Protein AF-0000000078007549 (afdb_homodimer)

Foldseek 3Di:
DPFADKFFQPFQFAQWKKKWKKAFAAVFQKKWKFWAHDPQWTQWTWMQGCHPPNDHQKIWIWTGDRNDIDDIDIDNDRPDDHGDMWMWMWHGHQFWIWIAGPPGDIDIGGRPVSDGTIGMITMDGRIHTPDMDID/DPFADKFFQPFFFAQWKKKWKWAFAAVFQKKWKFWAHDPQWTQWTWMQGCHPPNDHQKIWIWTGDRNDIDDIDIDNDHPDDHGDMWMWMWHGHQFWIWIAGPPRDIDIGGRPVSGGTIGMITMDTRIHTDDMDID

Secondary structure (DSSP, 8-state):
--EEEEEEEEEEETT-EEEEEEEEPTT--BEEEEEEEETTEEEEEEEEESSBTTB-SEEEEEEEETTEE---EEE------TT-EEEEEEEE-SSEEEEEEGGGEEEEEE-TT--SEEEEEEEEESEEEEEEEE-/--EEEEEEEEEEETT-EEEEEEEEPTT--BEEEEEEEETTEEEEEEEEESSBTTB-SEEEEEEEETTEE---EEE------TT-EEEEEEEE-SSEEEEEEGGGEEEEEE-TT--SEEEEEEEEESEEEEEEEE-

Solvent-accessible surface area (backbone atoms only — not comparable to full-atom values): 13294 Å² total; per-residue (Å²): 123,67,73,34,35,36,37,35,47,60,66,46,44,54,73,29,36,38,36,42,30,28,39,32,35,71,83,40,35,35,34,34,44,39,33,14,58,42,95,38,32,23,46,37,34,41,31,46,21,50,55,42,99,90,38,62,48,32,28,44,31,33,32,25,56,84,68,38,71,61,70,76,45,79,39,70,81,55,80,76,54,66,56,34,74,49,56,41,36,40,35,34,40,69,65,27,31,40,41,38,43,61,93,81,39,68,52,74,46,63,34,81,73,58,62,55,50,36,20,23,38,35,34,30,57,34,41,46,77,30,31,41,36,53,84,122,66,72,35,34,38,35,35,47,60,67,45,42,55,74,27,37,40,36,42,29,28,38,32,34,70,83,40,36,36,32,35,42,38,33,15,59,42,95,39,33,23,46,37,33,41,31,46,22,50,55,42,99,91,38,61,49,32,27,43,30,32,33,26,54,83,67,38,73,61,70,76,44,77,39,69,81,56,82,77,56,67,57,36,74,50,56,39,36,39,33,34,39,70,65,29,32,39,42,37,42,59,94,81,40,66,53,74,46,66,34,80,74,61,62,55,51,36,20,24,38,34,35,31,58,35,41,44,78,31,29,41,35,52,85

pLDDT: mean 96.68, std 7.16, range [37.5, 98.88]

Nearest PDB structures (foldseek):
  1slt-assembly2_A  TM=9.982E-01  e=1.452E-19  Bos taurus
  4ga9-assembly1_B  TM=9.907E-01  e=8.203E-20  Rattus norvegicus
  3m2m-assembly1_A  TM=9.927E-01  e=1.882E-19  Rattus norvegicus
  1w6o-assembly1_B  TM=9.830E-01  e=1.157E-18  Homo sapiens
  2zkn-assembly1_A  TM=9.768E-01  e=2.048E-18  Homo sapiens

InterPro domains:
  IPR001079 Galectin, carbohydrate recognition domain [PF00337] (8-133)
  IPR001079 Galectin, carbohydrate recognition domain [PS51304] (4-135)
  IPR001079 Galectin, carbohydrate recognition domain [SM00276] (3-135)
  IPR001079 Galectin, carbohydrate recognition domain [SM00908] (8-134)
  IPR001079 Galectin, carbohydrate recognition domain [cd00070] (11-133)
  IPR013320 Concanavalin A-like lectin/glucanase domain superfamily [SSF49899] (5-134)
  IPR044156 Galectin-like [PTHR11346] (11-134)

Radius of gyration: 19.47 Å; Cα contacts (8 Å, |Δi|>4): 787; chains: 2; bounding box: 40×57×40 Å

Sequence (270 aa):
MSCGMVCTNMGVKAGKRIGVKGEIAAGAKSFVLNLGKDQANILLHFNPRFDVHGDARIIVCNSKDKGEWGAEQRESAFPFQEGTNVEIFITHDPSNLTIALPNNHQFKFPNRLGLQVIDFLNAEGDFTIKSIQLEMSCGMVCTNMGVKAGKRIGVKGEIAAGAKSFVLNLGKDQANILLHFNPRFDVHGDARIIVCNSKDKGEWGAEQRESAFPFQEGTNVEIFITHDPSNLTIALPNNHQFKFPNRLGLQVIDFLNAEGDFTIKSIQLE

Organism: NCBI:txid55544

Structure (mmCIF, N/CA/C/O backbone):
data_AF-0000000078007549-model_v1
#
loop_
_entity.id
_entity.type
_entity.pdbx_description
1 polymer Galectin
#
loop_
_atom_site.group_PDB
_atom_site.id
_atom_site.type_symbol
_atom_site.label_atom_id
_atom_site.label_alt_id
_atom_site.label_comp_id
_atom_site.label_asym_id
_atom_site.label_entity_id
_atom_site.label_seq_id
_atom_site.pdbx_PDB_ins_code
_atom_site.Cartn_x
_atom_site.Cartn_y
_atom_site.Cartn_z
_atom_site.occupancy
_atom_site.B_iso_or_equiv
_atom_site.auth_seq_id
_atom_site.auth_comp_id
_atom_site.auth_asym_id
_atom_site.auth_atom_id
_atom_site.pdbx_PDB_model_num
ATOM 1 N N . MET A 1 1 ? -7.441 -6.094 -17.562 1 39.06 1 MET A N 1
ATOM 2 C CA . MET A 1 1 ? -6.836 -6.582 -16.312 1 39.06 1 MET A CA 1
ATOM 3 C C . MET A 1 1 ? -6.766 -5.473 -15.273 1 39.06 1 MET A C 1
ATOM 5 O O . MET A 1 1 ? -6.258 -4.383 -15.547 1 39.06 1 MET A O 1
ATOM 9 N N . SER A 1 2 ? -7.844 -5.406 -14.445 1 50.75 2 SER A N 1
ATOM 10 C CA . SER A 1 2 ? -7.918 -4.262 -13.547 1 50.75 2 SER A CA 1
ATOM 11 C C . SER A 1 2 ? -6.586 -4.02 -12.844 1 50.75 2 SER A C 1
ATOM 13 O O . SER A 1 2 ? -5.918 -4.969 -12.422 1 50.75 2 SER A O 1
ATOM 15 N N . CYS A 1 3 ? -5.883 -2.947 -13.305 1 68.06 3 CYS A N 1
ATOM 16 C CA . CYS A 1 3 ? -4.613 -2.588 -12.68 1 68.06 3 CYS A CA 1
ATOM 17 C C . CYS A 1 3 ? -4.781 -2.406 -11.172 1 68.06 3 CYS A C 1
ATOM 19 O O . CYS A 1 3 ? -5.512 -1.521 -10.727 1 68.06 3 CYS A O 1
ATOM 21 N N . GLY A 1 4 ? -4.41 -3.455 -10.422 1 92.5 4 GLY A N 1
ATOM 22 C CA . GLY A 1 4 ? -4.508 -3.451 -8.969 1 92.5 4 GLY A CA 1
ATOM 23 C C . GLY A 1 4 ? -3.602 -2.43 -8.312 1 92.5 4 GLY A C 1
ATOM 24 O O . GLY A 1 4 ? -2.951 -1.637 -8.992 1 92.5 4 GLY A O 1
ATOM 25 N N . MET A 1 5 ? -3.641 -2.332 -7.047 1 98.12 5 MET A N 1
ATOM 26 C CA . MET A 1 5 ? -2.881 -1.389 -6.234 1 98.12 5 MET A CA 1
ATOM 27 C C . MET A 1 5 ? -1.384 -1.536 -6.48 1 98.12 5 MET A C 1
ATOM 29 O O . MET A 1 5 ? -0.894 -2.645 -6.703 1 98.12 5 MET A O 1
ATOM 33 N N . VAL A 1 6 ? -0.63 -0.431 -6.52 1 98.69 6 VAL A N 1
ATOM 34 C CA . VAL A 1 6 ? 0.824 -0.362 -6.629 1 98.69 6 VAL A CA 1
ATOM 35 C C . VAL A 1 6 ? 1.387 0.501 -5.504 1 98.69 6 VAL A C 1
ATOM 37 O O . VAL A 1 6 ? 0.933 1.628 -5.289 1 98.69 6 VAL A O 1
ATOM 40 N N . CYS A 1 7 ? 2.314 -0.051 -4.777 1 98.62 7 CYS A N 1
ATOM 41 C CA . CYS A 1 7 ? 3.021 0.69 -3.74 1 98.62 7 CYS A CA 1
ATOM 42 C C . CYS A 1 7 ? 4.512 0.782 -4.055 1 98.62 7 CYS A C 1
ATOM 44 O O . CYS A 1 7 ? 5.137 -0.217 -4.41 1 98.62 7 CYS A O 1
ATOM 46 N N . THR A 1 8 ? 5.086 2.012 -3.939 1 98.44 8 THR A N 1
ATOM 47 C CA . THR A 1 8 ? 6.512 2.236 -4.152 1 98.44 8 THR A CA 1
ATOM 48 C C . THR A 1 8 ? 7.129 2.957 -2.959 1 98.44 8 THR A C 1
ATOM 50 O O . THR A 1 8 ? 6.414 3.461 -2.092 1 98.44 8 THR A O 1
ATOM 53 N N . ASN A 1 9 ? 8.5 2.881 -2.854 1 97.69 9 ASN A N 1
ATOM 54 C CA . ASN A 1 9 ? 9.242 3.496 -1.757 1 97.69 9 ASN A CA 1
ATOM 55 C C . ASN A 1 9 ? 8.812 2.936 -0.405 1 97.69 9 ASN A C 1
ATOM 57 O O . ASN A 1 9 ? 8.633 3.688 0.555 1 97.69 9 ASN A O 1
ATOM 61 N N . MET A 1 10 ? 8.617 1.649 -0.388 1 97.5 10 MET A N 1
ATOM 62 C CA . MET A 1 10 ? 8.148 1.008 0.837 1 97.5 10 MET A CA 1
ATOM 63 C C . MET A 1 10 ? 9.266 0.939 1.875 1 97.5 10 MET A C 1
ATOM 65 O O . MET A 1 10 ? 9.008 1.063 3.074 1 97.5 10 MET A O 1
ATOM 69 N N . GLY A 1 11 ? 10.523 0.618 1.446 1 96.5 11 GLY A N 1
ATOM 70 C CA . GLY A 1 11 ? 11.68 0.659 2.33 1 96.5 11 GLY A CA 1
ATOM 71 C C . GLY A 1 11 ? 11.719 -0.491 3.318 1 96.5 11 GLY A C 1
ATOM 72 O O . GLY A 1 11 ? 12.195 -0.335 4.445 1 96.5 11 GLY A O 1
ATOM 73 N N . VAL A 1 12 ? 11.195 -1.622 2.961 1 97.06 12 VAL A N 1
ATOM 74 C CA . VAL A 1 12 ? 11.195 -2.771 3.861 1 97.06 12 VAL A CA 1
ATOM 75 C C . VAL A 1 12 ? 12.562 -3.449 3.83 1 97.06 12 VAL A C 1
ATOM 77 O O . VAL A 1 12 ? 12.93 -4.082 2.836 1 97.06 12 VAL A O 1
ATOM 80 N N . LYS A 1 13 ? 13.328 -3.398 4.906 1 96.31 13 LYS A N 1
ATOM 81 C CA . LYS A 1 13 ? 14.688 -3.926 4.988 1 96.31 13 LYS A CA 1
ATOM 82 C C . LYS A 1 13 ? 14.672 -5.426 5.27 1 96.31 13 LYS A C 1
ATOM 84 O O . LYS A 1 13 ? 13.711 -5.949 5.836 1 96.31 13 LYS A O 1
ATOM 89 N N . ALA A 1 14 ? 15.789 -6.074 4.852 1 95.06 14 ALA A N 1
ATOM 90 C CA . ALA A 1 14 ? 15.984 -7.48 5.191 1 95.06 14 ALA A CA 1
ATOM 91 C C . ALA A 1 14 ? 15.789 -7.715 6.688 1 95.06 14 ALA A C 1
ATOM 93 O O . ALA A 1 14 ? 16.219 -6.898 7.512 1 95.06 14 ALA A O 1
ATOM 94 N N . GLY A 1 15 ? 15.141 -8.781 6.988 1 94.75 15 GLY A N 1
ATOM 95 C CA . GLY A 1 15 ? 14.836 -9.109 8.375 1 94.75 15 GLY A CA 1
ATOM 96 C C . GLY A 1 15 ? 13.445 -8.688 8.789 1 94.75 15 GLY A C 1
ATOM 97 O O . GLY A 1 15 ? 12.984 -9.039 9.883 1 94.75 15 GLY A O 1
ATOM 98 N N . LYS A 1 16 ? 12.719 -7.941 7.961 1 96.94 16 LYS A N 1
ATOM 99 C CA . LYS A 1 16 ? 11.375 -7.465 8.266 1 96.94 16 LYS A CA 1
ATOM 100 C C . LYS A 1 16 ? 10.32 -8.305 7.559 1 96.94 16 LYS A C 1
ATOM 102 O O . LYS A 1 16 ? 10.648 -9.164 6.734 1 96.94 16 LYS A O 1
ATOM 107 N N . ARG A 1 17 ? 9.094 -8.164 7.984 1 98 17 ARG A N 1
ATOM 108 C CA . ARG A 1 17 ? 7.965 -8.938 7.484 1 98 17 ARG A CA 1
ATOM 109 C C . ARG A 1 17 ? 6.906 -8.023 6.871 1 98 17 ARG A C 1
ATOM 111 O O . ARG A 1 17 ? 6.652 -6.93 7.383 1 98 17 ARG A O 1
ATOM 118 N N . ILE A 1 18 ? 6.305 -8.469 5.77 1 98.62 18 ILE A N 1
ATOM 119 C CA . ILE A 1 18 ? 5.195 -7.797 5.102 1 98.62 18 ILE A CA 1
ATOM 120 C C . ILE A 1 18 ? 3.939 -8.664 5.195 1 98.62 18 ILE A C 1
ATOM 122 O O . ILE A 1 18 ? 3.979 -9.859 4.891 1 98.62 18 ILE A O 1
ATOM 126 N N . GLY A 1 19 ? 2.828 -8.133 5.668 1 98.62 19 GLY A N 1
ATOM 127 C CA . GLY A 1 19 ? 1.521 -8.773 5.652 1 98.62 19 GLY A CA 1
ATOM 128 C C . GLY A 1 19 ? 0.566 -8.141 4.652 1 98.62 19 GLY A C 1
ATOM 129 O O . GLY A 1 19 ? 0.435 -6.918 4.594 1 98.62 19 GLY A O 1
ATOM 130 N N . VAL A 1 20 ? -0.058 -8.969 3.865 1 98.5 20 VAL A N 1
ATOM 131 C CA . VAL A 1 20 ? -1.05 -8.5 2.902 1 98.5 20 VAL A CA 1
ATOM 132 C C . VAL A 1 20 ? -2.373 -9.227 3.131 1 98.5 20 VAL A C 1
ATOM 134 O O . VAL A 1 20 ? -2.422 -10.461 3.115 1 98.5 20 VAL A O 1
ATOM 137 N N . LYS A 1 21 ? -3.418 -8.5 3.428 1 98.25 21 LYS A N 1
ATOM 138 C CA . LYS A 1 21 ? -4.781 -9.023 3.455 1 98.25 21 LYS A CA 1
ATOM 139 C C . LYS A 1 21 ? -5.559 -8.594 2.213 1 98.25 21 LYS A C 1
ATOM 141 O O . LYS A 1 21 ? -5.445 -7.453 1.766 1 98.25 21 LYS A O 1
ATOM 146 N N . GLY A 1 22 ? -6.352 -9.492 1.693 1 97.81 22 GLY A N 1
ATOM 147 C CA . GLY A 1 22 ? -7.121 -9.148 0.511 1 97.81 22 GLY A CA 1
ATOM 148 C C . GLY A 1 22 ? -8.312 -10.062 0.284 1 97.81 22 GLY A C 1
ATOM 149 O O . GLY A 1 22 ? -8.484 -11.055 1.001 1 97.81 22 GLY A O 1
ATOM 150 N N . GLU A 1 23 ? -9.141 -9.641 -0.648 1 98 23 GLU A N 1
ATOM 151 C CA . GLU A 1 23 ? -10.32 -10.383 -1.078 1 98 23 GLU A CA 1
ATOM 152 C C . GLU A 1 23 ? -10.094 -11.047 -2.432 1 98 23 GLU A C 1
ATOM 154 O O . GLU A 1 23 ? -9.688 -10.391 -3.393 1 98 23 GLU A O 1
ATOM 159 N N . ILE A 1 24 ? -10.328 -12.406 -2.436 1 98.19 24 ILE A N 1
ATOM 160 C CA . ILE A 1 24 ? -10.305 -13.148 -3.691 1 98.19 24 ILE A CA 1
ATOM 161 C C . ILE A 1 24 ? -11.688 -13.102 -4.34 1 98.19 24 ILE A C 1
ATOM 163 O O . ILE A 1 24 ? -12.695 -13.383 -3.689 1 98.19 24 ILE A O 1
ATOM 167 N N . ALA A 1 25 ? -11.734 -12.711 -5.609 1 98 25 ALA A N 1
ATOM 168 C CA . ALA A 1 25 ? -13 -12.562 -6.316 1 98 25 ALA A CA 1
ATOM 169 C C . ALA A 1 25 ? -13.727 -13.898 -6.449 1 98 25 ALA A C 1
ATOM 171 O O . ALA A 1 25 ? -13.086 -14.945 -6.543 1 98 25 ALA A O 1
ATOM 172 N N . ALA A 1 26 ? -15.094 -13.828 -6.387 1 98.38 26 ALA A N 1
ATOM 173 C CA . ALA A 1 26 ? -15.852 -15.008 -6.789 1 98.38 26 ALA A CA 1
ATOM 174 C C . ALA A 1 26 ? -15.516 -15.414 -8.227 1 98.38 26 ALA A C 1
ATOM 176 O O . ALA A 1 26 ? -15.453 -14.562 -9.117 1 98.38 26 ALA A O 1
ATOM 177 N N . GLY A 1 27 ? -15.25 -16.656 -8.508 1 97.81 27 GLY A N 1
ATOM 178 C CA . GLY A 1 27 ? -14.906 -17.125 -9.844 1 97.81 27 GLY A CA 1
ATOM 179 C C . GLY A 1 27 ? -13.492 -16.75 -10.266 1 97.81 27 GLY A C 1
ATOM 180 O O . GLY A 1 27 ? -13.195 -16.672 -11.453 1 97.81 27 GLY A O 1
ATOM 181 N N . ALA A 1 28 ? -12.625 -16.469 -9.25 1 98.19 28 ALA A N 1
ATOM 182 C CA . ALA A 1 28 ? -11.25 -16.078 -9.523 1 98.19 28 ALA A CA 1
ATOM 183 C C . ALA A 1 28 ? -10.539 -17.125 -10.375 1 98.19 28 ALA A C 1
ATOM 185 O O . ALA A 1 28 ? -10.703 -18.328 -10.148 1 98.19 28 ALA A O 1
ATOM 186 N N . LYS A 1 29 ? -9.82 -16.672 -11.383 1 98.5 29 LYS A N 1
ATOM 187 C CA . LYS A 1 29 ? -8.953 -17.547 -12.18 1 98.5 29 LYS A CA 1
ATOM 188 C C . LYS A 1 29 ? -7.527 -17.547 -11.633 1 98.5 29 LYS A C 1
ATOM 190 O O . LYS A 1 29 ? -6.855 -18.578 -11.641 1 98.5 29 LYS A O 1
ATOM 195 N N . SER A 1 30 ? -7.09 -16.422 -11.227 1 98.44 30 SER A N 1
ATOM 196 C CA . SER A 1 30 ? -5.75 -16.25 -10.664 1 98.44 30 SER A CA 1
ATOM 197 C C . SER A 1 30 ? -5.574 -14.867 -10.055 1 98.44 30 SER A C 1
ATOM 199 O O . SER A 1 30 ? -6.391 -13.969 -10.289 1 98.44 30 SER A O 1
ATOM 201 N N . PHE A 1 31 ? -4.578 -14.711 -9.219 1 98.38 31 PHE A N 1
ATOM 202 C CA . PHE A 1 31 ? -4.125 -13.391 -8.805 1 98.38 31 PHE A CA 1
ATOM 203 C C . PHE A 1 31 ? -2.609 -13.367 -8.633 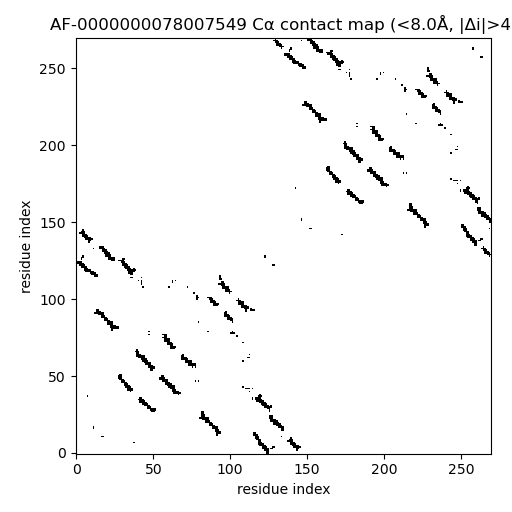1 98.38 31 PHE A C 1
ATOM 205 O O . PHE A 1 31 ? -1.96 -14.414 -8.664 1 98.38 31 PHE A O 1
ATOM 212 N N . VAL A 1 32 ? -2.01 -12.125 -8.539 1 98.38 32 VAL A N 1
ATOM 213 C CA . VAL A 1 32 ? -0.565 -11.938 -8.445 1 98.38 32 VAL A CA 1
ATOM 214 C C . VAL A 1 32 ? -0.25 -10.906 -7.363 1 98.38 32 VAL A C 1
ATOM 216 O O . VAL A 1 32 ? -0.92 -9.875 -7.266 1 98.38 32 VAL A O 1
ATOM 219 N N . LEU A 1 33 ? 0.669 -11.242 -6.539 1 98.62 33 LEU A N 1
ATOM 220 C CA . LEU A 1 33 ? 1.384 -10.273 -5.719 1 98.62 33 LEU A CA 1
ATOM 221 C C . LEU A 1 33 ? 2.854 -10.203 -6.121 1 98.62 33 LEU A C 1
ATOM 223 O O . LEU A 1 33 ? 3.555 -11.211 -6.113 1 98.62 33 LEU A O 1
ATOM 227 N N . ASN A 1 34 ? 3.311 -9 -6.551 1 98.75 34 ASN A N 1
ATOM 228 C CA . ASN A 1 34 ? 4.723 -8.758 -6.84 1 98.75 34 ASN A CA 1
ATOM 229 C C . ASN A 1 34 ? 5.383 -7.93 -5.742 1 98.75 34 ASN A C 1
ATOM 231 O O . ASN A 1 34 ? 4.832 -6.922 -5.305 1 98.75 34 ASN A O 1
ATOM 235 N N . LEU A 1 35 ? 6.535 -8.398 -5.297 1 98.69 35 LEU A N 1
ATOM 236 C CA . LEU A 1 35 ? 7.387 -7.668 -4.359 1 98.69 35 LEU A CA 1
ATOM 237 C C . LEU A 1 35 ? 8.805 -7.527 -4.91 1 98.69 35 LEU A C 1
ATOM 239 O O . LEU A 1 35 ? 9.344 -8.477 -5.48 1 98.69 35 LEU A O 1
ATOM 243 N N . GLY A 1 36 ? 9.398 -6.402 -4.793 1 98.69 36 GLY A N 1
ATOM 244 C CA . GLY A 1 36 ? 10.781 -6.246 -5.223 1 98.69 36 GLY A CA 1
ATOM 245 C C . GLY A 1 36 ? 11.25 -4.805 -5.219 1 98.69 36 GLY A C 1
ATOM 246 O O . GLY A 1 36 ? 10.93 -4.043 -4.305 1 98.69 36 GLY A O 1
ATOM 247 N N . LYS A 1 37 ? 12.141 -4.512 -6.137 1 98.5 37 LYS A N 1
ATOM 248 C CA . LYS A 1 37 ? 12.672 -3.158 -6.281 1 98.5 37 LYS A CA 1
ATOM 249 C C . LYS A 1 37 ? 11.742 -2.289 -7.121 1 98.5 37 LYS A C 1
ATOM 251 O O . LYS A 1 37 ? 11.5 -1.128 -6.789 1 98.5 37 LYS A O 1
ATOM 256 N N . ASP A 1 38 ? 11.305 -2.768 -8.234 1 98.44 38 ASP A N 1
ATOM 257 C CA . ASP A 1 38 ? 10.383 -2.156 -9.188 1 98.44 38 ASP A CA 1
ATOM 258 C C . ASP A 1 38 ? 9.789 -3.205 -10.125 1 98.44 38 ASP A C 1
ATOM 260 O O . ASP A 1 38 ? 9.953 -4.406 -9.898 1 98.44 38 ASP A O 1
ATOM 264 N N . GLN A 1 39 ? 9.047 -2.816 -11.148 1 97.62 39 GLN A N 1
ATOM 265 C CA . GLN A 1 39 ? 8.305 -3.721 -12.023 1 97.62 39 GLN A CA 1
ATOM 266 C C . GLN A 1 39 ? 9.25 -4.617 -12.812 1 97.62 39 GLN A C 1
ATOM 268 O O . GLN A 1 39 ? 8.875 -5.711 -13.234 1 97.62 39 GLN A O 1
ATOM 273 N N . ALA A 1 40 ? 10.508 -4.164 -13.039 1 98.56 40 ALA A N 1
ATOM 274 C CA . ALA A 1 40 ? 11.469 -4.934 -13.836 1 98.56 40 ALA A CA 1
ATOM 275 C C . ALA A 1 40 ? 12.32 -5.828 -12.938 1 98.56 40 ALA A C 1
ATOM 277 O O . ALA A 1 40 ? 13.016 -6.723 -13.43 1 98.56 40 ALA A O 1
ATOM 278 N N . ASN A 1 41 ? 12.391 -5.535 -11.695 1 98.81 41 ASN A N 1
ATOM 279 C CA . ASN A 1 41 ? 13.18 -6.262 -10.703 1 98.81 41 ASN A CA 1
ATOM 280 C C . ASN A 1 41 ? 12.305 -6.77 -9.555 1 98.81 41 ASN A C 1
ATOM 282 O O . ASN A 1 41 ? 12.211 -6.121 -8.508 1 98.81 41 ASN A O 1
ATOM 286 N N . ILE A 1 42 ? 11.711 -7.887 -9.797 1 98.81 42 ILE A N 1
ATOM 287 C CA . ILE A 1 42 ? 10.773 -8.508 -8.875 1 98.81 42 ILE A CA 1
ATOM 288 C C . ILE A 1 42 ? 11.477 -9.609 -8.086 1 98.81 42 ILE A C 1
ATOM 290 O O . ILE A 1 42 ? 1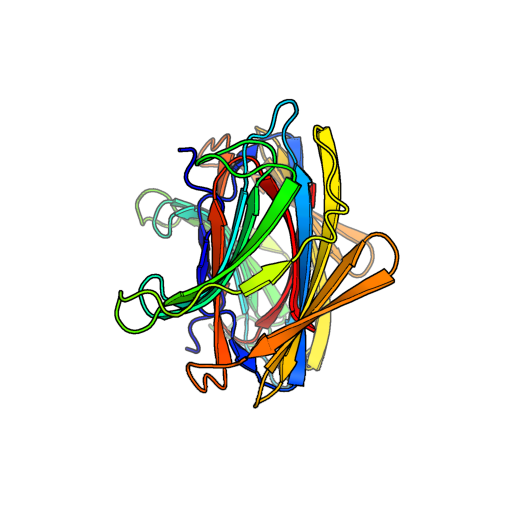2.008 -10.555 -8.664 1 98.81 42 ILE A O 1
ATOM 294 N N . LEU A 1 43 ? 11.539 -9.438 -6.777 1 98.69 43 LEU A N 1
ATOM 295 C CA . LEU A 1 43 ? 12.125 -10.391 -5.844 1 98.69 43 LEU A CA 1
ATOM 296 C C . LEU A 1 43 ? 11.25 -11.633 -5.719 1 98.69 43 LEU A C 1
ATOM 298 O O . LEU A 1 43 ? 11.758 -12.758 -5.672 1 98.69 43 LEU A O 1
ATOM 302 N N . LEU A 1 44 ? 9.922 -11.477 -5.715 1 98.88 44 LEU A N 1
ATOM 303 C CA . LEU A 1 44 ? 8.93 -12.531 -5.605 1 98.88 44 LEU A CA 1
ATOM 304 C C . LEU A 1 44 ? 7.699 -12.211 -6.449 1 98.88 44 LEU A C 1
ATOM 306 O O . LEU A 1 44 ? 7.023 -11.211 -6.211 1 98.88 44 LEU A O 1
ATOM 310 N N . HIS A 1 45 ? 7.508 -12.906 -7.414 1 98.88 45 HIS A N 1
ATOM 311 C CA . HIS A 1 45 ? 6.246 -13.039 -8.133 1 98.88 45 HIS A CA 1
ATOM 312 C C . HIS A 1 45 ? 5.414 -14.188 -7.566 1 98.88 45 HIS A C 1
ATOM 314 O O . HIS A 1 45 ? 5.754 -15.359 -7.754 1 98.88 45 HIS A O 1
ATOM 320 N N . PHE A 1 46 ? 4.41 -13.859 -6.895 1 98.81 46 PHE A N 1
ATOM 321 C CA . PHE A 1 46 ? 3.523 -14.82 -6.234 1 98.81 46 PHE A CA 1
ATOM 322 C C . PHE A 1 46 ? 2.201 -14.93 -6.984 1 98.81 46 PHE A C 1
ATOM 324 O O . PHE A 1 46 ? 1.396 -14 -6.977 1 98.81 46 PHE A O 1
ATOM 331 N N . ASN A 1 47 ? 1.972 -16.141 -7.504 1 98.75 47 ASN A N 1
ATOM 332 C CA . ASN A 1 47 ? 0.878 -16.281 -8.461 1 98.75 47 ASN A CA 1
ATOM 333 C C . ASN A 1 47 ? 0.043 -17.531 -8.195 1 98.75 47 ASN A C 1
ATOM 335 O O . ASN A 1 47 ? 0.223 -18.547 -8.852 1 98.75 47 ASN A O 1
ATOM 339 N N . PRO A 1 48 ? -0.904 -17.484 -7.27 1 98.69 48 PRO A N 1
ATOM 340 C CA . PRO A 1 48 ? -1.909 -18.547 -7.168 1 98.69 48 PRO A CA 1
ATOM 341 C C . PRO A 1 48 ? -2.789 -18.641 -8.414 1 98.69 48 PRO A C 1
ATOM 343 O O . PRO A 1 48 ? -3.346 -17.641 -8.859 1 98.69 48 PRO A O 1
ATOM 346 N N . ARG A 1 49 ? -2.848 -19.812 -8.922 1 98.75 49 ARG A N 1
ATOM 347 C CA . ARG A 1 49 ? -3.648 -20.094 -10.109 1 98.75 49 ARG A CA 1
ATOM 348 C C . ARG A 1 49 ? -4.777 -21.062 -9.789 1 98.75 49 ARG A C 1
ATOM 350 O O . ARG A 1 49 ? -4.531 -22.219 -9.469 1 98.75 49 ARG A O 1
ATOM 357 N N . PHE A 1 50 ? -6.055 -20.531 -9.867 1 98.69 50 PHE A N 1
ATOM 358 C CA . PHE 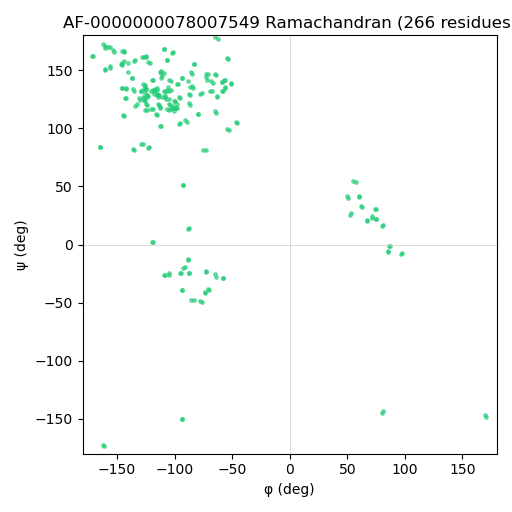A 1 50 ? -7.227 -21.375 -9.648 1 98.69 50 PHE A CA 1
ATOM 359 C C . PHE A 1 50 ? -7.527 -22.219 -10.875 1 98.69 50 PHE A C 1
ATOM 361 O O . PHE A 1 50 ? -7.805 -23.422 -10.75 1 98.69 50 PHE A O 1
ATOM 368 N N . ASP A 1 51 ? -7.547 -21.656 -11.891 1 98.12 51 ASP A N 1
ATOM 369 C CA . ASP A 1 51 ? -7.793 -22.266 -13.195 1 98.12 51 ASP A CA 1
ATOM 370 C C . ASP A 1 51 ? -7.387 -21.312 -14.32 1 98.12 51 ASP A C 1
ATOM 372 O O . ASP A 1 51 ? -8.219 -20.578 -14.859 1 98.12 51 ASP A O 1
ATOM 376 N N . VAL A 1 52 ? -6.02 -21.375 -14.633 1 97.44 52 VAL A N 1
ATOM 377 C CA . VAL A 1 52 ? -5.512 -20.5 -15.688 1 97.44 52 VAL A CA 1
ATOM 378 C C . VAL A 1 52 ? -4.234 -21.094 -16.281 1 97.44 52 VAL A C 1
ATOM 380 O O . VAL A 1 52 ? -3.521 -21.844 -15.609 1 97.44 52 VAL A O 1
ATOM 383 N N . HIS A 1 53 ? -3.926 -20.781 -17.547 1 95.69 53 HIS A N 1
ATOM 384 C CA . HIS A 1 53 ? -2.701 -21.172 -18.234 1 95.69 53 HIS A CA 1
ATOM 385 C C . HIS A 1 53 ? -2.465 -22.688 -18.141 1 95.69 53 HIS A C 1
ATOM 387 O O . HIS A 1 53 ? -1.322 -23.125 -18.031 1 95.69 53 HIS A O 1
ATOM 393 N N . GLY A 1 54 ? -3.684 -23.422 -17.953 1 97 54 GLY A N 1
ATOM 394 C CA . GLY A 1 54 ? -3.553 -24.875 -17.844 1 97 54 GLY A CA 1
ATOM 395 C C . GLY A 1 54 ? -3.246 -25.344 -16.438 1 97 54 GLY A C 1
ATOM 396 O O . GLY A 1 54 ? -3.117 -26.547 -16.203 1 97 54 GLY A O 1
ATOM 397 N N . ASP A 1 55 ? -3.014 -24.422 -15.531 1 97.31 55 ASP A N 1
ATOM 398 C CA . ASP A 1 55 ? -2.773 -24.75 -14.125 1 97.31 55 ASP A CA 1
ATOM 399 C C . ASP A 1 55 ? -4.07 -24.688 -13.32 1 97.31 55 ASP A C 1
ATOM 401 O O . ASP A 1 55 ? -4.941 -23.859 -13.594 1 97.31 55 ASP A O 1
ATOM 405 N N . ALA A 1 56 ? -4.129 -25.609 -12.406 1 98 56 ALA A N 1
ATOM 406 C CA . ALA A 1 56 ? -5.262 -25.641 -11.484 1 98 56 ALA A CA 1
ATOM 407 C C . ALA A 1 56 ? -4.797 -25.812 -10.039 1 98 56 ALA A C 1
ATOM 409 O O . ALA A 1 56 ? -4.105 -26.797 -9.727 1 98 56 ALA A O 1
ATOM 410 N N . ARG A 1 57 ? -5.18 -24.828 -9.289 1 98.06 57 ARG A N 1
ATOM 411 C CA . ARG A 1 57 ? -4.941 -24.875 -7.848 1 98.06 57 ARG A CA 1
ATOM 412 C C . ARG A 1 57 ? -3.465 -25.109 -7.543 1 98.06 57 ARG A C 1
ATOM 414 O O . ARG A 1 57 ? -3.115 -26.031 -6.805 1 98.06 57 ARG A O 1
ATOM 421 N N . ILE A 1 58 ? -2.561 -24.312 -8.047 1 98.62 58 ILE A N 1
ATOM 422 C CA . ILE A 1 58 ? -1.118 -24.312 -7.828 1 98.62 58 ILE A CA 1
ATOM 423 C C . ILE A 1 58 ? -0.614 -22.891 -7.633 1 98.62 58 ILE A C 1
ATOM 425 O O . ILE A 1 58 ? -1.165 -21.953 -8.203 1 98.62 58 ILE A O 1
ATOM 429 N N . ILE A 1 59 ? 0.292 -22.719 -6.824 1 98.75 59 ILE A N 1
ATOM 430 C CA . ILE A 1 59 ? 0.964 -21.438 -6.672 1 98.75 59 ILE A CA 1
ATOM 431 C C . ILE A 1 59 ? 2.271 -21.438 -7.457 1 98.75 59 ILE A C 1
ATOM 433 O O . ILE A 1 59 ? 3.141 -22.281 -7.227 1 98.75 59 ILE A O 1
ATOM 437 N N . VAL A 1 60 ? 2.451 -20.578 -8.367 1 98.88 60 VAL A N 1
ATOM 438 C CA . VAL A 1 60 ? 3.682 -20.406 -9.141 1 98.88 60 VAL A CA 1
ATOM 439 C C . VAL A 1 60 ? 4.434 -19.172 -8.656 1 98.88 60 VAL A C 1
ATOM 441 O O . VAL A 1 60 ? 3.889 -18.062 -8.672 1 98.88 60 VAL A O 1
ATOM 444 N N . CYS A 1 61 ? 5.629 -19.344 -8.211 1 98.88 61 CYS A N 1
ATOM 445 C CA . CYS A 1 61 ? 6.508 -18.25 -7.809 1 98.88 61 CYS A CA 1
ATOM 446 C C . CYS A 1 61 ? 7.68 -18.109 -8.773 1 98.88 61 CYS A C 1
ATOM 448 O O . CYS A 1 61 ? 8.117 -19.094 -9.375 1 98.88 61 CYS A O 1
ATOM 450 N N . ASN A 1 62 ? 8.125 -16.922 -8.898 1 98.88 62 ASN A N 1
ATOM 451 C CA . ASN A 1 62 ? 9.273 -16.609 -9.75 1 98.88 62 ASN A CA 1
ATOM 452 C C . ASN A 1 62 ? 9.898 -15.266 -9.367 1 98.88 62 ASN A C 1
ATOM 454 O O . ASN A 1 62 ? 9.406 -14.578 -8.469 1 98.88 62 ASN A O 1
ATOM 458 N N . SER A 1 63 ? 10.969 -14.969 -9.898 1 98.88 63 SER A N 1
ATOM 459 C CA . SER A 1 63 ? 11.602 -13.664 -9.797 1 98.88 63 SER A CA 1
ATOM 460 C C . SE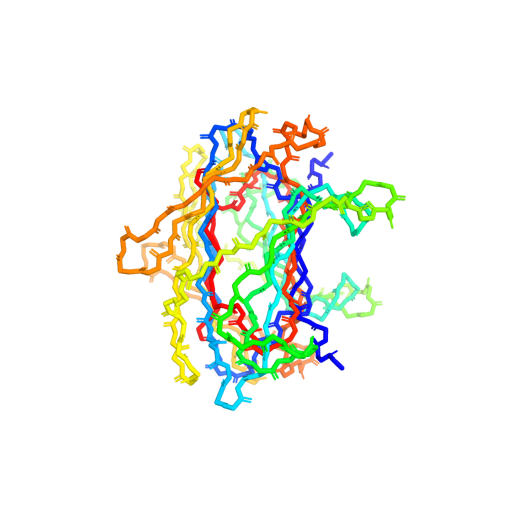R A 1 63 ? 11.852 -13.062 -11.18 1 98.88 63 SER A C 1
ATOM 462 O O . SER A 1 63 ? 11.82 -13.773 -12.188 1 98.88 63 SER A O 1
ATOM 464 N N . LYS A 1 64 ? 11.969 -11.805 -11.195 1 98.88 64 LYS A N 1
ATOM 465 C CA . LYS A 1 64 ? 12.289 -11.047 -12.406 1 98.88 64 LYS A CA 1
ATOM 466 C C . LYS A 1 64 ? 13.492 -10.148 -12.188 1 98.88 64 LYS A C 1
ATOM 468 O O . LYS A 1 64 ? 13.547 -9.398 -11.203 1 98.88 64 LYS A O 1
ATOM 473 N N . ASP A 1 65 ? 14.453 -10.336 -13.039 1 98.69 65 ASP A N 1
ATOM 474 C CA . ASP A 1 65 ? 15.672 -9.539 -12.992 1 98.69 65 ASP A CA 1
ATOM 475 C C . ASP A 1 65 ? 15.883 -8.773 -14.297 1 98.69 65 ASP A C 1
ATOM 477 O O . ASP A 1 65 ? 16.125 -9.375 -15.344 1 98.69 65 ASP A O 1
ATOM 481 N N . LYS A 1 66 ? 15.867 -7.52 -14.25 1 98.06 66 LYS A N 1
ATOM 482 C CA . LYS A 1 66 ? 16 -6.68 -15.438 1 98.06 66 LYS A CA 1
ATOM 483 C C . LYS A 1 66 ? 15.031 -7.113 -16.531 1 98.06 66 LYS A C 1
ATOM 485 O O . LYS A 1 66 ? 15.43 -7.289 -17.688 1 98.06 66 LYS A O 1
ATOM 490 N N . GLY A 1 67 ? 13.836 -7.445 -16.094 1 98.5 67 GLY A N 1
ATOM 491 C CA . GLY A 1 67 ? 12.773 -7.758 -17.047 1 98.5 67 GLY A CA 1
ATOM 492 C C . GLY A 1 67 ? 12.766 -9.211 -17.469 1 98.5 67 GLY A C 1
ATOM 493 O O . GLY A 1 67 ? 11.891 -9.641 -18.234 1 98.5 67 GLY A O 1
ATOM 494 N N . GLU A 1 68 ? 13.719 -9.984 -16.953 1 98.69 68 GLU A N 1
ATOM 495 C CA . GLU A 1 68 ? 13.805 -11.391 -17.344 1 98.69 68 GLU A CA 1
ATOM 496 C C . GLU A 1 68 ? 13.367 -12.305 -16.203 1 98.69 68 GLU A C 1
ATOM 498 O O . GLU A 1 68 ? 13.883 -12.203 -15.086 1 98.69 68 GLU A O 1
ATOM 503 N N . TRP A 1 69 ? 12.477 -13.102 -16.578 1 98.81 69 TRP A N 1
ATOM 504 C CA . TRP A 1 69 ? 12 -14.07 -15.609 1 98.81 69 TRP A CA 1
ATOM 505 C C . TRP A 1 69 ? 13.062 -15.133 -15.328 1 98.81 69 TRP A C 1
ATOM 507 O O . TRP A 1 69 ? 13.82 -15.508 -16.219 1 98.81 69 TRP A O 1
ATOM 517 N N . GLY A 1 70 ? 13.055 -15.57 -14.109 1 98.69 70 GLY A N 1
ATOM 518 C CA . GLY A 1 70 ? 13.898 -16.688 -13.719 1 98.69 70 GLY A CA 1
ATOM 519 C C . GLY A 1 70 ? 13.195 -18.031 -13.797 1 98.69 70 GLY A C 1
ATOM 520 O O . GLY A 1 70 ? 12.375 -18.266 -14.688 1 98.69 70 GLY A O 1
ATOM 521 N N . ALA A 1 71 ? 13.594 -18.969 -12.938 1 98.5 71 ALA A N 1
ATOM 522 C CA . ALA A 1 71 ? 13 -20.297 -12.844 1 98.5 71 ALA A CA 1
ATOM 523 C C . ALA A 1 71 ? 11.766 -20.281 -11.953 1 98.5 71 ALA A C 1
ATOM 525 O O . ALA A 1 71 ? 11.773 -19.703 -10.867 1 98.5 71 ALA A O 1
ATOM 526 N N . GLU A 1 72 ? 10.836 -20.906 -12.391 1 98.69 72 GLU A N 1
ATOM 527 C CA . GLU A 1 72 ? 9.617 -21.031 -11.602 1 98.69 72 GLU A CA 1
ATOM 528 C C . GLU A 1 72 ? 9.812 -21.984 -10.422 1 98.69 72 GLU A C 1
ATOM 530 O O . GLU A 1 72 ? 10.531 -22.984 -10.531 1 98.69 72 GLU A O 1
ATOM 535 N N . GLN A 1 73 ? 9.211 -21.672 -9.383 1 98.75 73 GLN A N 1
ATOM 536 C CA . GLN A 1 73 ? 8.945 -22.547 -8.25 1 98.75 73 GLN A CA 1
ATOM 537 C C . GLN A 1 73 ? 7.453 -22.781 -8.07 1 98.75 73 GLN A C 1
ATOM 539 O O . GLN A 1 73 ? 6.672 -21.844 -8.016 1 98.75 73 GLN A O 1
ATOM 544 N N . ARG A 1 74 ? 7.031 -24.016 -7.973 1 98.62 74 ARG A N 1
ATOM 545 C CA . ARG A 1 74 ? 5.621 -24.375 -7.906 1 98.62 74 ARG A CA 1
ATOM 546 C C . ARG A 1 74 ? 5.293 -25.062 -6.578 1 98.62 74 ARG A C 1
ATOM 548 O O . ARG A 1 74 ? 6.02 -25.953 -6.137 1 98.62 74 ARG A O 1
ATOM 555 N N . GLU A 1 75 ? 4.23 -24.547 -6.02 1 98 75 GLU A N 1
ATOM 556 C CA . GLU A 1 75 ? 3.752 -25.062 -4.738 1 98 75 GLU A CA 1
ATOM 557 C C . GLU A 1 75 ? 2.35 -25.641 -4.867 1 98 75 GLU A C 1
ATOM 559 O O . GLU A 1 75 ? 1.426 -24.969 -5.316 1 98 75 GLU A O 1
ATOM 564 N N . SER A 1 76 ? 2.203 -26.922 -4.348 1 96.25 76 SER A N 1
ATOM 565 C CA . SER A 1 76 ?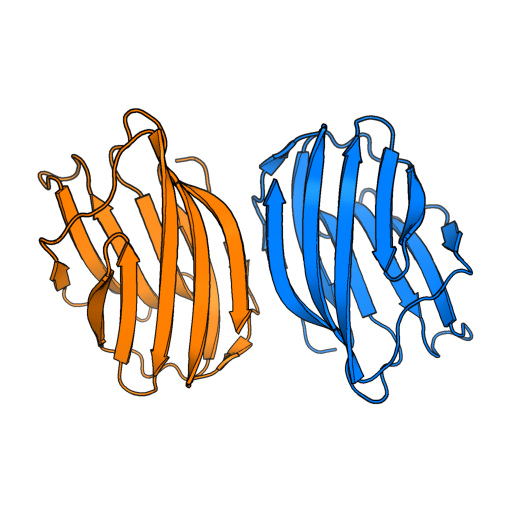 0.927 -27.609 -4.496 1 96.25 76 SER A CA 1
ATOM 566 C C . SER A 1 76 ? -0.021 -27.281 -3.35 1 96.25 76 SER A C 1
ATOM 568 O O . SER A 1 76 ? -1.234 -27.453 -3.469 1 96.25 76 SER A O 1
ATOM 570 N N . ALA A 1 77 ? 0.537 -26.922 -2.295 1 95.31 77 ALA A N 1
ATOM 571 C CA . ALA A 1 77 ? -0.335 -26.453 -1.22 1 95.31 77 ALA A CA 1
ATOM 572 C C . ALA A 1 77 ? -1.076 -25.188 -1.625 1 95.31 77 ALA A C 1
ATOM 574 O O . ALA A 1 77 ? -0.455 -24.156 -1.868 1 95.31 77 ALA A O 1
ATOM 575 N N . PHE A 1 78 ? -2.369 -25.312 -1.755 1 97.75 78 PHE A N 1
ATOM 576 C CA . PHE A 1 78 ? -3.191 -24.234 -2.295 1 97.75 78 PHE A CA 1
ATOM 577 C C . PHE A 1 78 ? -4.344 -23.906 -1.353 1 97.75 78 PHE A C 1
ATOM 579 O O . PHE A 1 78 ? -5.473 -24.344 -1.569 1 97.75 78 PHE A O 1
ATOM 586 N N . PRO A 1 79 ? -4.164 -23.094 -0.427 1 97.81 79 PRO A N 1
ATOM 587 C CA . PRO A 1 79 ? -5.152 -22.859 0.628 1 97.81 79 PRO A CA 1
ATOM 588 C C . PRO A 1 79 ? -6.168 -21.781 0.256 1 97.81 79 PRO A C 1
ATOM 590 O O . PRO A 1 79 ? -6.945 -21.344 1.106 1 97.81 79 PRO A O 1
ATOM 593 N N . PHE A 1 80 ? -6.297 -21.344 -0.938 1 98.19 80 PHE A N 1
ATOM 594 C CA . PHE A 1 80 ? -7.109 -20.203 -1.361 1 98.19 80 PHE A CA 1
ATOM 595 C C . PHE A 1 80 ? -8.461 -20.672 -1.883 1 98.19 80 PHE A C 1
ATOM 597 O O . PHE A 1 80 ? -8.547 -21.703 -2.553 1 98.19 80 PHE A O 1
ATOM 604 N N . GLN A 1 81 ? -9.43 -19.984 -1.511 1 97.94 81 GLN A N 1
ATOM 605 C CA . GLN A 1 81 ? -10.797 -20.25 -1.955 1 97.94 81 GLN A CA 1
ATOM 606 C C . GLN A 1 81 ? -11.406 -19 -2.58 1 97.94 81 GLN A C 1
ATOM 608 O O . GLN A 1 81 ? -11.328 -17.906 -2.014 1 97.94 81 GLN A O 1
ATOM 613 N N . GLU A 1 82 ? -12.047 -19.203 -3.738 1 98.19 82 GLU A N 1
ATOM 614 C CA . GLU A 1 82 ? -12.727 -18.094 -4.41 1 98.19 82 GLU A CA 1
ATOM 615 C C . GLU A 1 82 ? -13.797 -17.484 -3.518 1 98.19 82 GLU A C 1
ATOM 617 O O . GLU A 1 82 ? -14.492 -18.188 -2.791 1 98.19 82 GLU A O 1
ATOM 622 N N . GLY A 1 83 ? -13.883 -16.172 -3.564 1 98.31 83 GLY A N 1
ATOM 623 C CA . GLY A 1 83 ? -14.945 -15.477 -2.869 1 98.31 83 GLY A CA 1
ATOM 624 C C . GLY A 1 83 ? -14.672 -15.297 -1.388 1 98.31 83 GLY A C 1
ATOM 625 O O . GLY A 1 83 ? -15.594 -15.047 -0.608 1 98.31 83 GLY A O 1
ATOM 626 N N . THR A 1 84 ? -13.383 -15.477 -0.987 1 98.31 84 THR A N 1
ATOM 627 C CA . THR A 1 84 ? -13.062 -15.367 0.432 1 98.31 84 THR A CA 1
ATOM 628 C C . THR A 1 84 ? -11.953 -14.344 0.66 1 98.31 84 THR A C 1
ATOM 630 O O . THR A 1 84 ? -11.289 -13.922 -0.288 1 98.31 84 THR A O 1
ATOM 633 N N . ASN A 1 85 ? -11.828 -13.867 1.913 1 97.88 85 ASN A N 1
ATOM 634 C CA . ASN A 1 85 ? -10.688 -13.07 2.352 1 97.88 85 ASN A CA 1
ATOM 635 C C . ASN A 1 85 ? -9.523 -13.953 2.791 1 97.88 85 ASN A C 1
ATOM 637 O O . ASN A 1 85 ? -9.734 -15.047 3.322 1 97.88 85 ASN A O 1
ATOM 641 N N . VAL A 1 86 ? -8.32 -13.461 2.545 1 97.88 86 VAL A N 1
ATOM 642 C CA . VAL A 1 86 ? -7.125 -14.203 2.945 1 97.88 86 VAL A CA 1
ATOM 643 C C . VAL A 1 86 ? -6.066 -13.234 3.473 1 97.88 86 VAL A C 1
ATOM 645 O O . VAL A 1 86 ? -6.133 -12.031 3.213 1 97.88 86 VAL A O 1
ATOM 648 N N . GLU A 1 87 ? -5.18 -13.734 4.281 1 98 87 GLU A N 1
ATOM 649 C CA . GLU A 1 87 ? -3.994 -13.016 4.742 1 98 87 GLU A CA 1
ATOM 650 C C . GLU A 1 87 ? -2.719 -13.789 4.418 1 98 87 GLU A C 1
ATOM 652 O O . GLU A 1 87 ? -2.641 -15 4.656 1 98 87 GLU A O 1
ATOM 657 N N . ILE A 1 88 ? -1.721 -13.125 3.773 1 98.12 88 ILE A N 1
ATOM 658 C CA . ILE A 1 88 ? -0.421 -13.68 3.402 1 98.12 88 ILE A CA 1
ATOM 659 C C . ILE A 1 88 ? 0.688 -12.898 4.109 1 98.12 88 ILE A C 1
ATOM 661 O O . ILE A 1 88 ? 0.664 -11.672 4.148 1 98.12 88 ILE A O 1
ATOM 665 N N . PHE A 1 89 ? 1.663 -13.602 4.73 1 98.44 89 PHE A N 1
ATOM 666 C CA . PHE A 1 89 ? 2.822 -12.977 5.348 1 98.44 89 PHE A CA 1
ATOM 667 C C . PHE A 1 89 ? 4.105 -13.375 4.629 1 98.44 89 PHE A C 1
ATOM 669 O O . PHE A 1 89 ? 4.316 -14.555 4.336 1 98.44 89 PHE A O 1
ATOM 676 N N . ILE A 1 90 ? 4.922 -12.406 4.355 1 98.44 90 ILE A N 1
ATOM 677 C CA . ILE A 1 90 ? 6.195 -12.617 3.68 1 98.44 90 ILE A CA 1
ATOM 678 C C . ILE A 1 90 ? 7.332 -12.047 4.527 1 98.44 90 ILE A C 1
ATOM 680 O O . ILE A 1 90 ? 7.371 -10.844 4.789 1 98.44 90 ILE A O 1
ATOM 684 N N . THR A 1 91 ? 8.188 -12.875 4.969 1 98.06 91 THR A N 1
ATOM 685 C CA . THR A 1 91 ? 9.383 -12.461 5.707 1 98.06 91 THR A CA 1
ATOM 686 C C . THR A 1 91 ? 10.586 -12.359 4.777 1 98.06 91 THR A C 1
ATOM 688 O O . THR A 1 91 ? 10.906 -13.312 4.062 1 98.06 91 THR A O 1
ATOM 691 N N . HIS A 1 92 ? 11.211 -11.195 4.848 1 97.75 92 HIS A N 1
ATOM 692 C CA . HIS A 1 92 ? 12.352 -10.906 3.99 1 97.75 92 HIS A CA 1
ATOM 693 C C . HIS A 1 92 ? 13.672 -11.18 4.711 1 97.75 92 HIS A C 1
ATOM 695 O O . HIS A 1 92 ? 14.109 -10.383 5.543 1 97.75 92 HIS A O 1
ATOM 701 N N . ASP A 1 93 ? 14.273 -12.219 4.395 1 94.62 93 ASP A N 1
ATOM 702 C CA . ASP A 1 93 ? 15.617 -12.523 4.879 1 94.62 93 ASP A CA 1
ATOM 703 C C . ASP A 1 93 ? 16.656 -12.344 3.77 1 94.62 93 ASP A C 1
ATOM 705 O O . ASP A 1 93 ? 16.312 -12.422 2.584 1 94.62 93 ASP A O 1
ATOM 709 N N . PRO A 1 94 ? 17.953 -12.156 4.082 1 92.25 94 PRO A N 1
ATOM 710 C CA . PRO A 1 94 ? 18.984 -11.906 3.074 1 92.25 94 PRO A CA 1
ATOM 711 C C . PRO A 1 94 ? 19.078 -13.023 2.037 1 92.25 94 PRO A C 1
ATOM 713 O O . PRO A 1 94 ? 19.328 -12.758 0.859 1 92.25 94 PRO A O 1
ATOM 716 N N . SER A 1 9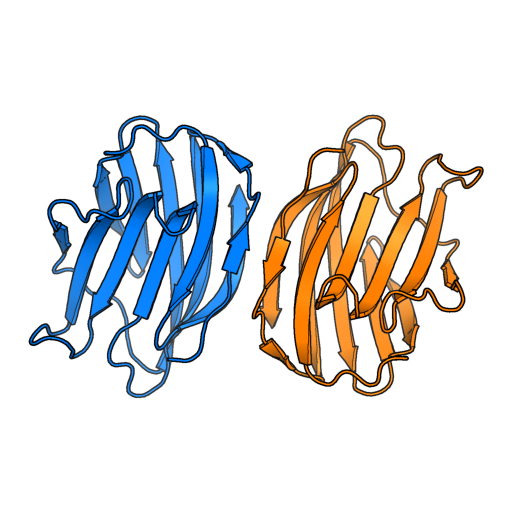5 ? 18.719 -14.273 2.451 1 96.38 95 SER A N 1
ATOM 717 C CA . SER A 1 95 ? 18.953 -15.375 1.523 1 96.38 95 SER A CA 1
ATOM 718 C C . SER A 1 95 ? 17.641 -15.836 0.891 1 96.38 95 SER A C 1
ATOM 720 O O . SER A 1 95 ? 17.641 -16.438 -0.182 1 96.38 95 SER A O 1
ATOM 722 N N . ASN A 1 96 ? 16.625 -15.594 1.544 1 98.12 96 ASN A N 1
ATOM 723 C CA . ASN A 1 96 ? 15.352 -16.094 1.044 1 98.12 96 ASN A CA 1
ATOM 724 C C . ASN A 1 96 ? 14.18 -15.273 1.571 1 98.12 96 ASN A C 1
ATOM 726 O O . ASN A 1 96 ? 14.359 -14.422 2.441 1 98.12 96 ASN A O 1
ATOM 730 N N . LEU A 1 97 ? 13.062 -15.477 1.073 1 98.38 97 LEU A N 1
ATOM 731 C CA . LEU A 1 97 ? 11.758 -15.062 1.585 1 98.38 97 LEU A CA 1
ATOM 732 C C . LEU A 1 97 ? 11 -16.25 2.164 1 98.38 97 LEU A C 1
ATOM 734 O O . LEU A 1 97 ? 11 -17.344 1.581 1 98.38 97 LEU A O 1
ATOM 738 N N . THR A 1 98 ? 10.445 -16.078 3.227 1 98.44 98 THR A N 1
ATOM 739 C CA . THR A 1 98 ? 9.523 -17.062 3.785 1 98.44 98 THR A CA 1
ATOM 740 C C . THR A 1 98 ? 8.078 -16.594 3.615 1 98.44 98 THR A C 1
ATOM 742 O O . THR A 1 98 ? 7.711 -15.508 4.078 1 98.44 98 THR A O 1
ATOM 745 N N . ILE A 1 99 ? 7.254 -17.375 2.902 1 98.44 99 ILE A N 1
ATOM 746 C CA . ILE A 1 99 ? 5.852 -17.062 2.645 1 98.44 99 ILE A CA 1
ATOM 747 C C . ILE A 1 99 ? 4.965 -17.906 3.551 1 98.44 99 ILE A C 1
ATOM 749 O O . ILE A 1 99 ? 4.984 -19.141 3.477 1 98.44 99 ILE A O 1
ATOM 753 N N . ALA A 1 100 ? 4.246 -17.312 4.398 1 98.19 100 ALA A N 1
ATOM 754 C CA . ALA A 1 100 ? 3.281 -17.953 5.281 1 98.19 100 ALA A CA 1
ATOM 755 C C . ALA A 1 100 ? 1.858 -17.797 4.754 1 98.19 100 ALA A C 1
ATOM 757 O O . ALA A 1 100 ? 1.396 -16.672 4.543 1 98.19 100 ALA A O 1
ATOM 758 N N . LEU A 1 101 ? 1.231 -18.891 4.57 1 97.69 101 LEU A N 1
ATOM 759 C CA . LEU A 1 101 ? -0.112 -18.953 4.004 1 97.69 101 LEU A CA 1
ATOM 760 C C . LEU A 1 101 ? -1.131 -19.359 5.066 1 97.69 101 LEU A C 1
ATOM 762 O O . LEU A 1 101 ? -0.759 -19.703 6.188 1 97.69 101 LEU A O 1
ATOM 766 N N . PRO A 1 102 ? -2.475 -19.188 4.691 1 93.25 102 PRO A N 1
ATOM 767 C CA . PRO A 1 102 ? -3.477 -19.719 5.617 1 93.25 102 PRO A CA 1
ATOM 768 C C . PRO A 1 102 ? -3.256 -21.188 5.949 1 93.25 102 PRO A C 1
ATOM 770 O O . PRO A 1 102 ? -2.52 -21.875 5.238 1 93.25 102 PRO A O 1
ATOM 773 N N . ASN A 1 103 ? -3.859 -21.672 7.117 1 90.38 103 ASN A N 1
ATOM 774 C CA . ASN A 1 103 ? -3.818 -23.047 7.578 1 90.38 103 ASN A CA 1
ATOM 775 C C . ASN A 1 103 ? -2.406 -23.469 7.984 1 90.38 103 ASN A C 1
ATOM 777 O O . ASN A 1 103 ? -2.02 -24.625 7.805 1 90.38 103 ASN A O 1
ATOM 781 N N . ASN A 1 104 ? -1.531 -22.484 8.273 1 90 104 ASN A N 1
ATOM 782 C CA . ASN A 1 104 ? -0.206 -22.703 8.844 1 90 104 ASN A CA 1
ATOM 783 C C . ASN A 1 104 ? 0.747 -23.328 7.824 1 90 104 ASN A C 1
ATOM 785 O O . ASN A 1 104 ? 1.668 -24.062 8.195 1 90 104 ASN A O 1
ATOM 789 N N . HIS A 1 105 ? 0.498 -23.141 6.645 1 94.94 105 HIS A N 1
ATOM 790 C CA . HIS A 1 105 ? 1.447 -23.562 5.621 1 94.94 105 HIS A CA 1
ATOM 791 C C . HIS A 1 105 ? 2.467 -22.469 5.328 1 94.94 105 HIS A C 1
ATOM 793 O O . HIS A 1 105 ? 2.121 -21.281 5.297 1 94.94 105 HIS A O 1
ATOM 799 N N . GLN A 1 106 ? 3.631 -22.906 5.148 1 97.75 106 GLN A N 1
ATOM 800 C CA . GLN A 1 106 ? 4.695 -21.969 4.805 1 97.75 106 GLN A CA 1
ATOM 801 C C . GLN A 1 106 ? 5.711 -22.609 3.863 1 97.75 106 GLN A C 1
ATOM 803 O O . GLN A 1 106 ? 5.898 -23.828 3.881 1 97.75 106 GLN A O 1
ATOM 808 N N . PHE A 1 107 ? 6.398 -21.797 3.078 1 98.19 107 PHE A N 1
ATOM 809 C CA . PHE A 1 107 ? 7.496 -22.234 2.227 1 98.19 107 PHE A CA 1
ATOM 810 C C . PHE A 1 107 ? 8.477 -21.094 1.974 1 98.19 107 PHE A C 1
ATOM 812 O O . PHE A 1 107 ? 8.188 -19.938 2.311 1 98.19 107 PHE A O 1
ATOM 819 N N . LYS A 1 108 ? 9.586 -21.422 1.451 1 98.5 108 LYS A N 1
ATOM 820 C CA . LYS A 1 108 ? 10.633 -20.438 1.189 1 98.5 108 LYS A CA 1
ATOM 821 C C . LYS A 1 108 ? 10.852 -20.25 -0.31 1 98.5 108 LYS A C 1
ATOM 823 O O . LYS A 1 108 ? 10.633 -21.188 -1.093 1 98.5 108 LYS A O 1
ATOM 828 N N . PHE A 1 109 ? 11.203 -19.141 -0.746 1 98.75 109 PHE A N 1
ATOM 829 C CA . PHE A 1 109 ? 11.633 -18.75 -2.086 1 98.75 109 PHE A CA 1
ATOM 830 C C . PHE A 1 109 ? 12.945 -17.984 -2.035 1 98.75 109 PHE A C 1
ATOM 832 O O . PHE A 1 109 ? 13.109 -17.062 -1.227 1 98.75 109 PHE A O 1
ATOM 839 N N . PRO A 1 110 ? 13.883 -18.328 -2.844 1 98.56 110 PRO A N 1
ATOM 840 C CA . PRO A 1 110 ? 15.211 -17.719 -2.74 1 98.56 110 PRO A CA 1
ATOM 841 C C . PRO A 1 110 ? 15.211 -16.234 -3.123 1 98.56 110 PRO A C 1
ATOM 843 O O . PRO A 1 110 ? 14.5 -15.836 -4.051 1 98.56 110 PRO A O 1
ATOM 846 N N . ASN A 1 111 ? 15.969 -15.477 -2.396 1 98.44 111 ASN A N 1
ATOM 847 C CA . ASN A 1 111 ? 16.281 -14.102 -2.791 1 98.44 111 ASN A CA 1
ATOM 848 C C . ASN A 1 111 ? 17.312 -14.07 -3.926 1 98.44 111 ASN A C 1
ATOM 850 O O . ASN A 1 111 ? 18.453 -13.695 -3.717 1 98.44 111 ASN A O 1
ATOM 854 N N . ARG A 1 112 ? 16.828 -14.266 -5.086 1 98.12 112 ARG A N 1
ATOM 855 C CA . ARG A 1 112 ? 17.703 -14.43 -6.246 1 98.12 112 ARG A CA 1
ATOM 856 C C . ARG A 1 112 ? 18.344 -13.109 -6.648 1 98.12 112 ARG A C 1
ATOM 858 O O . ARG A 1 112 ? 19.438 -13.094 -7.227 1 98.12 112 ARG A O 1
ATOM 865 N N . LEU A 1 113 ? 17.734 -12.031 -6.305 1 97.56 113 LEU A N 1
ATOM 866 C CA . LEU A 1 113 ? 18.234 -10.719 -6.695 1 97.56 113 LEU A CA 1
ATOM 867 C C . LEU A 1 113 ? 19.234 -10.188 -5.668 1 97.56 113 LEU A C 1
ATOM 869 O O . LEU A 1 113 ? 19.922 -9.195 -5.918 1 97.56 113 LEU A O 1
ATOM 873 N N . GLY A 1 114 ? 19.25 -10.836 -4.605 1 97.31 114 GLY A N 1
ATOM 874 C CA . GLY A 1 114 ? 20.047 -10.305 -3.521 1 97.31 114 GLY A CA 1
ATOM 875 C C . GLY A 1 114 ? 19.578 -8.945 -3.039 1 97.31 114 GLY A C 1
ATOM 876 O O . GLY A 1 114 ? 20.391 -8.094 -2.682 1 97.31 114 GLY A O 1
ATOM 877 N N . LEU A 1 115 ? 18.391 -8.711 -3.074 1 97.12 115 LEU A N 1
ATOM 878 C CA . LEU A 1 115 ? 17.828 -7.41 -2.725 1 97.12 115 LEU A CA 1
ATOM 879 C C . LEU A 1 115 ? 17.766 -7.234 -1.212 1 97.12 115 LEU A C 1
ATOM 881 O O . LEU A 1 115 ? 17.266 -8.109 -0.5 1 97.12 115 LEU A O 1
ATOM 885 N N . GLN A 1 116 ? 18.266 -6.129 -0.733 1 97.06 116 GLN A N 1
ATOM 886 C CA . GLN A 1 116 ? 18.312 -5.887 0.705 1 97.06 116 GLN A CA 1
ATOM 887 C C . GLN A 1 116 ? 17.094 -5.098 1.17 1 97.06 116 GLN A C 1
ATOM 889 O O . GLN A 1 116 ? 16.781 -5.078 2.361 1 97.06 116 GLN A O 1
ATOM 894 N N . VAL A 1 117 ? 16.484 -4.344 0.278 1 97.31 117 VAL A N 1
ATOM 895 C CA . VAL A 1 117 ? 15.344 -3.496 0.586 1 97.31 117 VAL A CA 1
ATOM 896 C C . VAL A 1 117 ? 14.227 -3.742 -0.431 1 97.31 117 VAL A C 1
ATOM 898 O O . VAL A 1 117 ? 14.477 -3.758 -1.64 1 97.31 117 VAL A O 1
ATOM 901 N N . ILE A 1 118 ? 13 -4.094 0.041 1 98.19 118 ILE A N 1
ATOM 902 C CA . ILE A 1 118 ? 11.82 -4.168 -0.815 1 98.19 118 ILE A CA 1
ATOM 903 C C . ILE A 1 118 ? 11.164 -2.791 -0.915 1 98.19 118 ILE A C 1
ATOM 905 O O . ILE A 1 118 ? 10.758 -2.219 0.097 1 98.19 118 ILE A O 1
ATOM 909 N N . ASP A 1 119 ? 11.062 -2.262 -2.143 1 98 119 ASP A N 1
ATOM 910 C CA . ASP A 1 119 ? 10.586 -0.901 -2.363 1 98 119 ASP A CA 1
ATOM 911 C C . ASP A 1 119 ? 9.312 -0.896 -3.211 1 98 119 ASP A C 1
ATOM 913 O O . ASP A 1 119 ? 8.75 0.164 -3.484 1 98 119 ASP A O 1
ATOM 917 N N . PHE A 1 120 ? 8.836 -2.055 -3.549 1 98.75 120 PHE A N 1
ATOM 918 C CA . PHE A 1 120 ? 7.766 -2.156 -4.539 1 98.75 120 PHE A CA 1
ATOM 919 C C . PHE A 1 120 ? 6.836 -3.318 -4.211 1 98.75 120 PHE A C 1
ATOM 921 O O . PHE A 1 120 ? 7.293 -4.406 -3.852 1 98.75 120 PHE A O 1
ATOM 928 N N . LEU A 1 121 ? 5.516 -3.076 -4.281 1 98.62 121 LEU A N 1
ATOM 929 C CA . LEU A 1 121 ? 4.457 -4.074 -4.176 1 98.62 121 LEU A CA 1
ATOM 930 C C . LEU A 1 121 ? 3.312 -3.752 -5.133 1 98.62 121 LEU A C 1
ATOM 932 O O . LEU A 1 121 ? 2.889 -2.6 -5.23 1 98.62 121 LEU A O 1
ATOM 936 N N . ASN A 1 122 ? 2.811 -4.727 -5.855 1 98.38 122 ASN A N 1
ATOM 937 C CA . ASN A 1 122 ? 1.548 -4.535 -6.559 1 98.38 122 ASN A CA 1
ATOM 938 C C . ASN A 1 122 ? 0.741 -5.828 -6.629 1 98.38 122 ASN A C 1
ATOM 940 O O . ASN A 1 122 ? 1.293 -6.918 -6.473 1 98.38 122 ASN A O 1
ATOM 944 N N . ALA A 1 123 ? -0.488 -5.719 -6.766 1 98.44 123 ALA A N 1
ATOM 945 C CA . ALA A 1 123 ? -1.421 -6.824 -6.973 1 98.44 123 ALA A CA 1
ATOM 946 C C . ALA A 1 123 ? -1.995 -6.793 -8.391 1 98.44 123 ALA A C 1
ATOM 948 O O . ALA A 1 123 ? -2.229 -5.723 -8.945 1 98.44 123 ALA A O 1
ATOM 949 N N . GLU A 1 124 ? -2.217 -7.93 -8.93 1 97.69 124 GLU A N 1
ATOM 950 C CA . GLU A 1 124 ? -2.861 -8.109 -10.227 1 97.69 124 GLU A CA 1
ATOM 951 C C . GLU A 1 124 ? -3.904 -9.227 -10.172 1 97.69 124 GLU A C 1
ATOM 953 O O . GLU A 1 124 ? -3.859 -10.086 -9.289 1 97.69 124 GLU A O 1
ATOM 958 N N . GLY A 1 125 ? -4.832 -9.156 -11.125 1 97.69 125 GLY A N 1
ATOM 959 C CA . GLY A 1 125 ? -5.809 -10.227 -11.266 1 97.69 125 GLY A CA 1
ATOM 960 C C . GLY A 1 125 ? -6.957 -10.109 -10.281 1 97.69 125 GLY A C 1
ATOM 961 O O . GLY A 1 125 ? -7.453 -9.016 -10.016 1 97.69 125 GLY A O 1
ATOM 962 N N . ASP A 1 126 ? -7.438 -11.266 -9.789 1 98.12 126 ASP A N 1
ATOM 963 C CA . ASP A 1 126 ? -8.703 -11.367 -9.062 1 98.12 126 ASP A CA 1
ATOM 964 C C . ASP A 1 126 ? -8.484 -11.242 -7.555 1 98.12 126 ASP A C 1
ATOM 966 O O . ASP A 1 126 ? -8.945 -12.086 -6.781 1 98.12 126 ASP A O 1
ATOM 970 N N . PHE A 1 127 ? -7.824 -10.25 -7.23 1 97.75 127 PHE A N 1
ATOM 971 C CA . PHE A 1 127 ? -7.457 -10.008 -5.84 1 97.75 127 PHE A CA 1
ATOM 972 C C . PHE A 1 127 ? -7.508 -8.516 -5.516 1 97.75 127 PHE A C 1
ATOM 974 O O . PHE A 1 127 ? -6.93 -7.699 -6.238 1 97.75 127 PHE A O 1
ATOM 981 N N . THR A 1 128 ? -8.203 -8.102 -4.523 1 97.44 128 THR A N 1
ATOM 982 C CA . THR A 1 128 ? -8.258 -6.723 -4.047 1 97.44 128 THR A CA 1
ATOM 983 C C . THR A 1 128 ? -7.613 -6.598 -2.668 1 97.44 128 THR A C 1
ATOM 985 O O . THR A 1 128 ? -8.055 -7.23 -1.709 1 97.44 128 THR A O 1
ATOM 988 N N . ILE A 1 129 ? -6.555 -5.832 -2.578 1 98.19 129 ILE A N 1
ATOM 989 C CA . ILE A 1 129 ? -5.867 -5.633 -1.309 1 98.19 129 ILE A CA 1
ATOM 990 C C . ILE A 1 129 ? -6.762 -4.844 -0.356 1 98.19 129 ILE A C 1
ATOM 992 O O . ILE A 1 129 ? -7.34 -3.822 -0.741 1 98.19 129 ILE A O 1
ATOM 996 N N . LYS A 1 130 ? -6.848 -5.352 0.856 1 98.06 130 LYS A N 1
ATOM 997 C CA . LYS A 1 130 ? -7.629 -4.695 1.903 1 98.06 130 LYS A CA 1
ATOM 998 C C . LYS A 1 130 ? -6.719 -4.082 2.965 1 98.06 130 LYS A C 1
ATOM 1000 O O . LYS A 1 130 ? -7.098 -3.125 3.639 1 98.06 130 LYS A O 1
ATOM 1005 N N . SER A 1 131 ? -5.508 -4.656 3.109 1 98.31 131 SER A N 1
ATOM 1006 C CA . SER A 1 131 ? -4.566 -4.07 4.055 1 98.31 131 SER A CA 1
ATOM 1007 C C . SER A 1 131 ? -3.139 -4.52 3.762 1 98.31 131 SER A C 1
ATOM 1009 O O . SER A 1 131 ? -2.922 -5.605 3.221 1 98.31 131 SER A O 1
ATOM 1011 N N . ILE A 1 132 ? -2.234 -3.686 4.074 1 98.75 132 ILE A N 1
ATOM 1012 C CA . ILE A 1 132 ? -0.803 -3.965 4.055 1 98.75 132 ILE A CA 1
ATOM 1013 C C . ILE A 1 132 ? -0.195 -3.645 5.418 1 98.75 132 ILE A C 1
ATOM 1015 O O . ILE A 1 132 ? -0.493 -2.602 6.008 1 98.75 132 ILE A O 1
ATOM 1019 N N . GLN A 1 133 ? 0.612 -4.504 5.887 1 98.62 133 GLN A N 1
ATOM 1020 C CA . GLN A 1 133 ? 1.364 -4.32 7.121 1 98.62 133 GLN A CA 1
ATOM 1021 C C . GLN A 1 133 ? 2.863 -4.477 6.883 1 98.62 133 GLN A C 1
ATOM 1023 O O . GLN A 1 133 ? 3.303 -5.457 6.277 1 98.62 133 GLN A O 1
ATOM 1028 N N . LEU A 1 134 ? 3.598 -3.465 7.324 1 97.56 134 LEU A N 1
ATOM 1029 C CA . LEU A 1 134 ? 5.051 -3.461 7.215 1 97.56 134 LEU A CA 1
ATOM 1030 C C . LEU A 1 134 ? 5.703 -3.561 8.586 1 97.56 134 LEU A C 1
ATOM 1032 O O . LEU A 1 134 ? 5.555 -2.66 9.414 1 97.56 134 LEU A O 1
ATOM 1036 N N . GLU A 1 135 ? 6.16 -4.559 9.016 1 86.25 135 GLU A N 1
ATOM 1037 C CA . GLU A 1 135 ? 6.703 -4.75 10.359 1 86.25 135 GLU A CA 1
ATOM 1038 C C . GLU A 1 135 ? 8.188 -5.109 10.305 1 86.25 135 GLU A C 1
ATOM 1040 O O . GLU A 1 135 ? 8.656 -5.688 9.32 1 86.25 135 GLU A O 1
ATOM 1045 N N . MET B 1 1 ? 14.555 15.008 1.2 1 37.5 1 MET B N 1
ATOM 1046 C CA . MET B 1 1 ? 13.211 14.703 1.7 1 37.5 1 MET B CA 1
ATOM 1047 C C . MET B 1 1 ? 12.82 13.266 1.364 1 37.5 1 MET B C 1
ATOM 1049 O O . MET B 1 1 ? 12.898 12.852 0.206 1 37.5 1 MET B O 1
ATOM 1053 N N . SER B 1 2 ? 13.203 12.344 2.318 1 50.72 2 SER B N 1
ATOM 1054 C CA . SER B 1 2 ? 13.031 10.938 1.986 1 50.72 2 SER B CA 1
ATOM 1055 C C . SER B 1 2 ? 11.664 10.672 1.363 1 50.72 2 SER B C 1
ATOM 1057 O O . SER B 1 2 ? 10.656 11.219 1.815 1 50.72 2 SER B O 1
ATOM 1059 N N . CYS B 1 3 ? 11.695 10.477 0.014 1 67.69 3 CYS B N 1
ATOM 1060 C CA . CYS B 1 3 ? 10.453 10.172 -0.685 1 67.69 3 CYS B CA 1
ATOM 1061 C C . CYS B 1 3 ? 9.742 8.984 -0.044 1 67.69 3 CYS B C 1
ATOM 1063 O O . CYS B 1 3 ? 10.273 7.875 -0.022 1 67.69 3 CYS B O 1
ATOM 1065 N N . GLY B 1 4 ? 8.727 9.297 0.833 1 92.38 4 GLY B N 1
ATOM 1066 C CA . GLY B 1 4 ? 7.949 8.289 1.535 1 92.38 4 GLY B CA 1
ATOM 1067 C C . GLY B 1 4 ? 7.156 7.391 0.604 1 92.38 4 GLY B C 1
ATOM 1068 O O . GLY B 1 4 ? 7.27 7.5 -0.619 1 92.38 4 GLY B O 1
ATOM 1069 N N . MET B 1 5 ? 6.484 6.438 1.081 1 98.12 5 MET B N 1
ATOM 1070 C CA . MET B 1 5 ? 5.684 5.449 0.364 1 98.12 5 MET B CA 1
ATOM 1071 C C . MET B 1 5 ? 4.637 6.129 -0.514 1 98.12 5 MET B C 1
ATOM 1073 O O . MET B 1 5 ? 4.094 7.168 -0.144 1 98.12 5 MET B O 1
ATOM 1077 N N . VAL B 1 6 ? 4.379 5.629 -1.671 1 98.69 6 VAL B N 1
ATOM 1078 C CA . VAL B 1 6 ? 3.34 6.055 -2.604 1 98.69 6 VAL B CA 1
ATOM 1079 C C . VAL B 1 6 ? 2.496 4.852 -3.021 1 98.69 6 VAL B C 1
ATOM 1081 O O . VAL B 1 6 ? 3.033 3.822 -3.438 1 98.69 6 VAL B O 1
ATOM 1084 N N . CYS B 1 7 ? 1.207 4.953 -2.875 1 98.62 7 CYS B N 1
ATOM 1085 C CA . CYS B 1 7 ? 0.265 3.936 -3.332 1 98.62 7 CYS B CA 1
ATOM 1086 C C . CYS B 1 7 ? -0.668 4.496 -4.398 1 98.62 7 CYS B C 1
ATOM 1088 O O . CYS B 1 7 ? -1.206 5.594 -4.242 1 98.62 7 CYS B O 1
ATOM 1090 N N . THR B 1 8 ? -0.854 3.758 -5.469 1 98.44 8 THR B N 1
ATOM 1091 C CA . THR B 1 8 ? -1.764 4.145 -6.539 1 98.44 8 THR B CA 1
ATOM 1092 C C . THR B 1 8 ? -2.736 3.012 -6.859 1 98.44 8 THR B C 1
ATOM 1094 O O . THR B 1 8 ? -2.549 1.881 -6.406 1 98.44 8 THR B O 1
ATOM 1097 N N . ASN B 1 9 ? -3.863 3.344 -7.539 1 97.69 9 ASN B N 1
ATOM 1098 C CA . ASN B 1 9 ? -4.902 2.385 -7.906 1 97.69 9 ASN B CA 1
ATOM 1099 C C . ASN B 1 9 ? -5.504 1.717 -6.672 1 97.69 9 ASN B C 1
ATOM 1101 O O . ASN B 1 9 ? -5.719 0.504 -6.664 1 97.69 9 ASN B O 1
ATOM 1105 N N . MET B 1 10 ? -5.719 2.518 -5.676 1 97.5 10 MET B N 1
ATOM 1106 C CA . MET B 1 10 ? -6.242 1.982 -4.422 1 97.5 10 MET B CA 1
ATOM 1107 C C . MET B 1 10 ? -7.719 1.619 -4.559 1 97.5 10 MET B C 1
ATOM 1109 O O . MET B 1 10 ? -8.18 0.642 -3.967 1 97.5 10 MET B O 1
ATOM 1113 N N . GLY B 1 11 ? -8.531 2.459 -5.242 1 96.5 11 GLY B N 1
ATOM 1114 C CA . GLY B 1 11 ? -9.922 2.139 -5.547 1 96.5 11 GLY B CA 1
ATOM 1115 C C . GLY B 1 11 ? -10.836 2.248 -4.344 1 96.5 11 GLY B C 1
ATOM 1116 O O . GLY B 1 11 ? -11.82 1.51 -4.234 1 96.5 11 GLY B O 1
ATOM 1117 N N . VAL B 1 12 ? -10.555 3.107 -3.439 1 97 12 VAL B N 1
ATOM 1118 C CA . VAL B 1 12 ? -11.391 3.268 -2.254 1 97 12 VAL B CA 1
ATOM 1119 C C . VAL B 1 12 ? -12.617 4.113 -2.596 1 97 12 VAL B C 1
ATOM 1121 O O . VAL B 1 12 ? -12.5 5.32 -2.82 1 97 12 VAL B O 1
ATOM 1124 N N . LYS B 1 13 ? -13.797 3.562 -2.586 1 96.25 13 LYS B N 1
ATOM 1125 C CA . LYS B 1 13 ? -15.039 4.227 -2.975 1 96.25 13 LYS B CA 1
ATOM 1126 C C . LYS B 1 13 ? -15.602 5.047 -1.82 1 96.25 13 LYS B C 1
ATOM 1128 O O . LYS B 1 13 ? -15.328 4.762 -0.653 1 96.25 13 LYS B O 1
ATOM 1133 N N . ALA B 1 14 ? -16.391 6.066 -2.215 1 95 14 ALA B N 1
ATOM 1134 C CA . ALA B 1 14 ? -17.125 6.836 -1.211 1 95 14 ALA B CA 1
ATOM 1135 C C . ALA B 1 14 ? -17.906 5.918 -0.271 1 95 14 ALA B C 1
ATOM 1137 O O . ALA B 1 14 ? -18.484 4.918 -0.706 1 95 14 ALA B O 1
ATOM 1138 N N . GLY B 1 15 ? -17.875 6.219 0.964 1 94.62 15 GLY B N 1
ATOM 1139 C CA . GLY B 1 15 ? -18.516 5.41 1.981 1 94.62 15 GLY B CA 1
ATOM 1140 C C . GLY B 1 15 ? -17.578 4.457 2.686 1 94.62 15 GLY B C 1
ATOM 1141 O O . GLY B 1 15 ? -17.938 3.832 3.682 1 94.62 15 GLY B O 1
ATOM 1142 N N . LYS B 1 16 ? -16.344 4.359 2.201 1 96.88 16 LYS B N 1
ATOM 1143 C CA . LYS B 1 16 ? -15.352 3.461 2.781 1 96.88 16 LYS B CA 1
ATOM 1144 C C . LYS B 1 16 ? -14.359 4.227 3.652 1 96.88 16 LYS B C 1
ATOM 1146 O O . LYS B 1 16 ? -14.359 5.461 3.672 1 96.88 16 LYS B O 1
ATOM 1151 N N . ARG B 1 17 ? -13.625 3.473 4.457 1 98 17 ARG B N 1
ATOM 1152 C CA . ARG B 1 17 ? -12.672 4.035 5.41 1 98 17 ARG B CA 1
ATOM 1153 C C . ARG B 1 17 ? -11.25 3.551 5.113 1 98 17 ARG B C 1
ATOM 1155 O O . ARG B 1 17 ? -11.047 2.393 4.742 1 98 17 ARG B O 1
ATOM 1162 N N . ILE B 1 18 ? -10.281 4.457 5.273 1 98.62 18 ILE B N 1
ATOM 1163 C CA . ILE B 1 18 ? -8.852 4.16 5.164 1 98.62 18 ILE B CA 1
ATOM 1164 C C . ILE B 1 18 ? -8.188 4.34 6.523 1 98.62 18 ILE B C 1
ATOM 1166 O O . ILE B 1 18 ? -8.367 5.363 7.184 1 98.62 18 ILE B O 1
ATOM 1170 N N . GLY B 1 19 ? -7.461 3.375 6.988 1 98.62 19 GLY B N 1
ATOM 1171 C CA . GLY B 1 19 ? -6.617 3.461 8.172 1 98.62 19 GLY B CA 1
ATOM 1172 C C . GLY B 1 19 ? -5.137 3.455 7.852 1 98.62 19 GLY B C 1
ATOM 1173 O O . GLY B 1 19 ? -4.668 2.629 7.062 1 98.62 19 GLY B O 1
ATOM 1174 N N . VAL B 1 20 ? -4.414 4.367 8.43 1 98.44 20 VAL B N 1
ATOM 1175 C CA . VAL B 1 20 ? -2.967 4.441 8.258 1 98.44 20 VAL B CA 1
ATOM 1176 C C . VAL B 1 20 ? -2.281 4.414 9.617 1 98.44 20 VAL B C 1
ATOM 1178 O O . VAL B 1 20 ? -2.57 5.246 10.484 1 98.44 20 VAL B O 1
ATOM 1181 N N . LYS B 1 21 ? -1.453 3.465 9.828 1 98.25 21 LYS B N 1
ATOM 1182 C CA . LYS B 1 21 ? -0.562 3.428 10.984 1 98.25 21 LYS B CA 1
ATOM 1183 C C . LYS B 1 21 ? 0.87 3.773 10.586 1 98.25 21 LYS B C 1
ATOM 1185 O O . LYS B 1 21 ? 1.353 3.334 9.539 1 98.25 21 LYS B O 1
ATOM 1190 N N . GLY B 1 22 ? 1.545 4.496 11.422 1 97.81 22 GLY B N 1
ATOM 1191 C CA . GLY B 1 22 ? 2.916 4.863 11.102 1 97.81 22 GLY B CA 1
ATOM 1192 C C . GLY B 1 22 ? 3.709 5.316 12.32 1 97.81 22 GLY B C 1
ATOM 1193 O O . GLY B 1 22 ? 3.158 5.441 13.414 1 97.81 22 GLY B O 1
ATOM 1194 N N . GLU B 1 23 ? 4.98 5.488 12.062 1 98 23 GLU B N 1
ATOM 1195 C CA . GLU B 1 23 ? 5.938 5.961 13.062 1 98 23 GLU B CA 1
ATOM 1196 C C . GLU B 1 23 ? 6.359 7.402 12.781 1 98 23 GLU B C 1
ATOM 1198 O O . GLU B 1 23 ? 6.777 7.723 11.664 1 98 23 GLU B O 1
ATOM 1203 N N . ILE B 1 24 ? 6.172 8.242 13.828 1 98.19 24 ILE B N 1
ATOM 1204 C CA . ILE B 1 24 ? 6.672 9.617 13.758 1 98.19 24 ILE B CA 1
ATOM 1205 C C . ILE B 1 24 ? 8.125 9.656 14.234 1 98.19 24 ILE B C 1
ATOM 1207 O O . ILE B 1 24 ? 8.453 9.125 15.297 1 98.19 24 ILE B O 1
ATOM 1211 N N . ALA B 1 25 ? 8.992 10.25 13.461 1 98 25 ALA B N 1
ATOM 1212 C CA . ALA B 1 25 ? 10.422 10.289 13.773 1 98 25 ALA B CA 1
ATOM 1213 C C . ALA B 1 25 ? 10.68 11.078 15.047 1 98 25 ALA B C 1
ATOM 1215 O O . ALA B 1 25 ? 9.953 12.031 15.359 1 98 25 ALA B O 1
ATOM 1216 N N . ALA B 1 26 ? 11.719 10.633 15.797 1 98.25 26 ALA B N 1
ATOM 1217 C CA . ALA B 1 26 ? 12.211 11.5 16.859 1 98.25 26 ALA B CA 1
ATOM 1218 C C . ALA B 1 26 ? 12.672 12.844 16.312 1 98.25 26 ALA B C 1
ATOM 1220 O O . ALA B 1 26 ? 13.367 12.898 15.289 1 98.25 26 ALA B O 1
ATOM 1221 N N . GLY B 1 27 ? 12.281 13.953 16.875 1 97.81 27 GLY B N 1
ATOM 1222 C CA . GLY B 1 27 ? 12.648 15.273 16.406 1 97.81 27 GLY B CA 1
ATOM 1223 C C . GLY B 1 27 ? 11.914 15.695 15.148 1 97.81 27 GLY B C 1
ATOM 1224 O O . GLY B 1 27 ? 12.398 16.547 14.391 1 97.81 27 GLY B O 1
ATOM 1225 N N . ALA B 1 28 ? 10.758 15.062 14.922 1 98.19 28 ALA B N 1
ATOM 1226 C CA . ALA B 1 28 ? 9.961 15.367 13.734 1 98.19 28 ALA B CA 1
ATOM 1227 C C . ALA B 1 28 ? 9.617 16.859 13.664 1 98.19 28 ALA B C 1
ATOM 1229 O O . ALA B 1 28 ? 9.289 17.469 14.68 1 98.19 28 ALA B O 1
ATOM 1230 N N . LYS B 1 29 ? 9.75 17.438 12.492 1 98.5 29 LYS B N 1
ATOM 1231 C CA . LYS B 1 29 ? 9.305 18.797 12.227 1 98.5 29 LYS B CA 1
ATOM 1232 C C . LYS B 1 29 ? 7.891 18.812 11.648 1 98.5 29 LYS B C 1
ATOM 1234 O O . LYS B 1 29 ? 7.094 19.703 11.961 1 98.5 29 LYS B O 1
ATOM 1239 N N . SER B 1 30 ? 7.641 17.891 10.828 1 98.44 30 SER B N 1
ATOM 1240 C CA . SER B 1 30 ? 6.332 17.766 10.188 1 98.44 30 SER B CA 1
ATOM 1241 C C . SER B 1 30 ? 6.227 16.469 9.406 1 98.44 30 SER B C 1
ATOM 1243 O O . SER B 1 30 ? 7.234 15.797 9.156 1 98.44 30 SER B O 1
ATOM 1245 N N . PHE B 1 31 ? 5.031 16.047 9.086 1 98.31 31 PHE B N 1
ATOM 1246 C CA . PHE B 1 31 ? 4.801 14.992 8.109 1 98.31 31 PHE B CA 1
ATOM 1247 C C . PHE B 1 31 ? 3.543 15.273 7.297 1 98.31 31 PHE B C 1
ATOM 1249 O O . PHE B 1 31 ? 2.779 16.188 7.621 1 98.31 31 PHE B O 1
ATOM 1256 N N . VAL B 1 32 ? 3.363 14.547 6.203 1 98.38 32 VAL B N 1
ATOM 1257 C CA . VAL B 1 32 ? 2.248 14.742 5.285 1 98.38 32 VAL B CA 1
ATOM 1258 C C . VAL B 1 32 ? 1.666 13.398 4.875 1 98.38 32 VAL B C 1
ATOM 1260 O O . VAL B 1 32 ? 2.408 12.453 4.594 1 98.38 32 VAL B O 1
ATOM 1263 N N . LEU B 1 33 ? 0.427 13.281 4.898 1 98.62 33 LEU B N 1
ATOM 1264 C CA . LEU B 1 33 ? -0.329 12.258 4.191 1 98.62 33 LEU B CA 1
ATOM 1265 C C . LEU B 1 33 ? -1.207 12.883 3.109 1 98.62 33 LEU B C 1
ATOM 1267 O O . LEU B 1 33 ? -2.027 13.75 3.396 1 98.62 33 LEU B O 1
ATOM 1271 N N . ASN B 1 34 ? -1.021 12.516 1.921 1 98.75 34 ASN B N 1
ATOM 1272 C CA . ASN B 1 34 ? -1.872 12.938 0.812 1 98.75 34 ASN B CA 1
ATOM 1273 C C . ASN B 1 34 ? -2.783 11.805 0.344 1 98.75 34 ASN B C 1
ATOM 1275 O O . ASN B 1 34 ? -2.332 10.672 0.162 1 98.75 34 ASN B O 1
ATOM 1279 N N . LEU B 1 35 ? -4.02 12.094 0.166 1 98.69 35 LEU B N 1
ATOM 1280 C CA . LEU B 1 35 ? -5.012 11.195 -0.406 1 98.69 35 LEU B CA 1
ATOM 1281 C C . LEU B 1 35 ? -5.746 11.859 -1.566 1 98.69 35 LEU B C 1
ATOM 1283 O O . LEU B 1 35 ? -6.094 13.039 -1.492 1 98.69 35 LEU B O 1
ATOM 1287 N N . GLY B 1 36 ? -5.996 11.219 -2.598 1 98.69 36 GLY B N 1
ATOM 1288 C CA . GLY B 1 36 ? -6.762 11.789 -3.693 1 98.69 36 GLY B CA 1
ATOM 1289 C C . GLY B 1 36 ? -6.738 10.945 -4.949 1 98.69 36 GLY B C 1
ATOM 1290 O O . GLY B 1 36 ? -6.809 9.711 -4.875 1 98.69 36 GLY B O 1
ATOM 1291 N N . LYS B 1 37 ? -6.777 11.609 -6.078 1 98.56 37 LYS B N 1
ATOM 1292 C CA . LYS B 1 37 ? -6.738 10.93 -7.371 1 98.56 37 LYS B CA 1
ATOM 1293 C C . LYS B 1 37 ? -5.301 10.664 -7.809 1 98.56 37 LYS B C 1
ATOM 1295 O O . LYS B 1 37 ? -4.992 9.586 -8.312 1 98.56 37 LYS B O 1
ATOM 1300 N N . ASP B 1 38 ? -4.484 11.625 -7.73 1 98.5 38 ASP B N 1
ATOM 1301 C CA . ASP B 1 38 ? -3.059 11.617 -8.039 1 98.5 38 ASP B CA 1
ATOM 1302 C C . ASP B 1 38 ? -2.354 12.805 -7.398 1 98.5 38 ASP B C 1
ATOM 1304 O O . ASP B 1 38 ? -2.939 13.516 -6.578 1 98.5 38 ASP B O 1
ATOM 1308 N N . GLN B 1 39 ? -1.081 13.031 -7.691 1 97.69 39 GLN B N 1
ATOM 1309 C CA . GLN B 1 39 ? -0.257 14.047 -7.035 1 97.69 39 GLN B CA 1
ATOM 1310 C C . GLN B 1 39 ? -0.778 15.445 -7.32 1 97.69 39 GLN B C 1
ATOM 1312 O O . GLN B 1 39 ? -0.55 16.375 -6.535 1 97.69 39 GLN B O 1
ATOM 1317 N N . ALA B 1 40 ? -1.436 15.68 -8.43 1 98.62 40 ALA B N 1
ATOM 1318 C CA . ALA B 1 40 ? -1.928 17 -8.812 1 98.62 40 ALA B CA 1
ATOM 1319 C C . ALA B 1 40 ? -3.35 17.219 -8.305 1 98.62 40 ALA B C 1
ATOM 1321 O O . ALA B 1 40 ? -3.852 18.344 -8.328 1 98.62 40 ALA B O 1
ATOM 1322 N N . ASN B 1 41 ? -4.074 16.156 -7.98 1 98.88 41 ASN B N 1
ATOM 1323 C CA . ASN B 1 41 ? -5.453 16.188 -7.504 1 98.88 41 ASN B CA 1
ATOM 1324 C C . ASN B 1 41 ? -5.59 15.5 -6.145 1 98.88 41 ASN B C 1
ATOM 1326 O O . ASN B 1 41 ? -5.949 14.328 -6.066 1 98.88 41 ASN B O 1
ATOM 1330 N N . ILE B 1 42 ? -5.281 16.281 -5.152 1 98.81 42 ILE B N 1
ATOM 1331 C CA . ILE B 1 42 ? -5.262 15.805 -3.77 1 98.81 42 ILE B CA 1
ATOM 1332 C C . ILE B 1 42 ? -6.562 16.203 -3.072 1 98.81 42 ILE B C 1
ATOM 1334 O O . ILE B 1 42 ? -6.898 17.375 -2.988 1 98.81 42 ILE B O 1
ATOM 1338 N N . LEU B 1 43 ? -7.324 15.188 -2.65 1 98.69 43 LEU B N 1
ATOM 1339 C CA . LEU B 1 43 ? -8.57 15.352 -1.918 1 98.69 43 LEU B CA 1
ATOM 1340 C C . LEU B 1 43 ? -8.312 15.867 -0.507 1 98.69 43 LEU B C 1
ATOM 1342 O O . LEU B 1 43 ? -9.039 16.734 -0.014 1 98.69 43 LEU B O 1
ATOM 1346 N N . LEU B 1 44 ? -7.262 15.391 0.138 1 98.88 44 LEU B N 1
ATOM 1347 C CA . LEU B 1 44 ? -6.852 15.773 1.486 1 98.88 44 LEU B CA 1
ATOM 1348 C C . LEU B 1 44 ? -5.332 15.805 1.604 1 98.88 44 LEU B C 1
ATOM 1350 O O . LEU B 1 44 ? -4.672 14.773 1.422 1 98.88 44 LEU B O 1
ATOM 1354 N N . HIS B 1 45 ? -4.824 16.891 1.729 1 98.88 45 HIS B N 1
ATOM 1355 C CA . HIS B 1 45 ? -3.475 17.141 2.232 1 98.88 45 HIS B CA 1
ATOM 1356 C C . HIS B 1 45 ? -3.475 17.297 3.748 1 98.88 45 HIS B C 1
ATOM 1358 O O . HIS B 1 45 ? -3.955 18.297 4.273 1 98.88 45 HIS B O 1
ATOM 1364 N N . PHE B 1 46 ? -3.014 16.328 4.398 1 98.81 46 PHE B N 1
ATOM 1365 C CA . PHE B 1 46 ? -2.973 16.281 5.855 1 98.81 46 PHE B CA 1
ATOM 1366 C C . PHE B 1 46 ? -1.556 16.516 6.367 1 98.81 46 PHE B C 1
ATOM 1368 O O . PHE B 1 46 ? -0.681 15.656 6.195 1 98.81 46 PHE B O 1
ATOM 1375 N N . ASN B 1 47 ? -1.409 17.625 7.086 1 98.69 47 ASN B N 1
ATOM 1376 C CA . ASN B 1 47 ? -0.051 18.078 7.379 1 98.69 47 ASN B CA 1
ATOM 1377 C C . ASN B 1 47 ? 0.095 18.5 8.836 1 98.69 47 ASN B C 1
ATOM 1379 O O . ASN B 1 47 ? 0.056 19.703 9.141 1 98.69 47 ASN B O 1
ATOM 1383 N N . PRO B 1 48 ? 0.282 17.578 9.742 1 98.69 48 PRO B N 1
ATOM 1384 C CA . PRO B 1 48 ? 0.703 17.953 11.094 1 98.69 48 PRO B CA 1
ATOM 1385 C C . PRO B 1 48 ? 2.068 18.625 11.125 1 98.69 48 PRO B C 1
ATOM 1387 O O . PRO B 1 48 ? 3.033 18.109 10.555 1 98.69 48 PRO B O 1
ATOM 1390 N N . ARG B 1 49 ? 2.102 19.734 11.711 1 98.75 49 ARG B N 1
ATOM 1391 C CA . ARG B 1 49 ? 3.322 20.516 11.844 1 98.75 49 ARG B CA 1
ATOM 1392 C C . ARG B 1 49 ? 3.742 20.656 13.305 1 98.75 49 ARG B C 1
ATOM 1394 O O . ARG B 1 49 ? 3.049 21.297 14.094 1 98.75 49 ARG B O 1
ATOM 1401 N N . PHE B 1 50 ? 4.875 20 13.625 1 98.62 50 PHE B N 1
ATOM 1402 C CA . PHE B 1 50 ? 5.422 20.094 14.977 1 98.62 50 PHE B CA 1
ATOM 1403 C C . PHE B 1 50 ? 6.121 21.438 15.18 1 98.62 50 PHE B C 1
ATOM 1405 O O . PHE B 1 50 ? 5.941 22.078 16.219 1 98.62 50 PHE B O 1
ATOM 1412 N N . ASP B 1 51 ? 6.898 21.766 14.352 1 98.06 51 ASP B N 1
ATOM 1413 C CA . ASP B 1 51 ? 7.668 23 14.328 1 98.06 51 ASP B CA 1
ATOM 1414 C C . ASP B 1 51 ? 8.266 23.25 12.945 1 98.06 51 ASP B C 1
ATOM 1416 O O . ASP B 1 51 ? 9.414 22.891 12.68 1 98.06 51 ASP B O 1
ATOM 1420 N N . VAL B 1 52 ? 7.371 23.875 12.094 1 97.44 52 VAL B N 1
ATOM 1421 C CA . VAL B 1 52 ? 7.832 24.141 10.734 1 97.44 52 VAL B CA 1
ATOM 1422 C C . VAL B 1 52 ? 7.031 25.297 10.141 1 97.44 52 VAL B C 1
ATOM 1424 O O . VAL B 1 52 ? 5.887 25.547 10.531 1 97.44 52 VAL B O 1
ATOM 1427 N N . HIS B 1 53 ? 7.617 26.047 9.211 1 95.69 53 HIS B N 1
ATOM 1428 C CA . HIS B 1 53 ? 6.969 27.125 8.461 1 95.69 53 HIS B CA 1
ATOM 1429 C C . HIS B 1 53 ? 6.316 28.125 9.398 1 95.69 53 HIS B C 1
ATOM 1431 O O . HIS B 1 53 ? 5.262 28.688 9.078 1 95.69 53 HIS B O 1
ATOM 1437 N N . GLY B 1 54 ? 6.91 28.203 10.672 1 96.88 54 GLY B N 1
ATOM 1438 C CA . GLY B 1 54 ? 6.359 29.141 11.625 1 96.88 54 GLY B CA 1
ATOM 1439 C C . GLY B 1 54 ? 5.18 28.578 12.398 1 96.88 54 GLY B C 1
ATOM 1440 O O . GLY B 1 54 ? 4.617 29.266 13.258 1 96.88 54 GLY B O 1
ATOM 1441 N N . ASP B 1 55 ? 4.723 27.359 12.031 1 97.25 55 ASP B N 1
ATOM 1442 C CA . ASP B 1 55 ? 3.639 26.688 12.734 1 97.25 55 ASP B CA 1
ATOM 1443 C C . ASP B 1 55 ? 4.188 25.75 13.805 1 97.25 55 ASP B C 1
ATOM 1445 O O . ASP B 1 55 ? 5.25 25.141 13.633 1 97.25 55 ASP B O 1
ATOM 1449 N N . ALA B 1 56 ? 3.463 25.719 14.859 1 98 56 ALA B N 1
ATOM 1450 C CA . ALA B 1 56 ? 3.803 24.797 15.945 1 98 56 ALA B CA 1
ATOM 1451 C C . ALA B 1 56 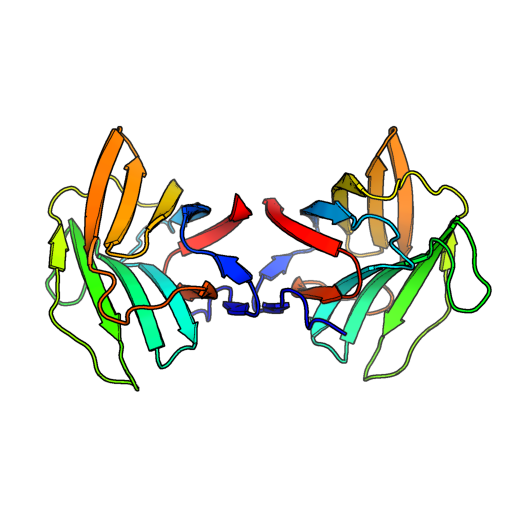? 2.566 24.062 16.453 1 98 56 ALA B C 1
ATOM 1453 O O . ALA B 1 56 ? 1.584 24.688 16.859 1 98 56 ALA B O 1
ATOM 1454 N N . ARG B 1 57 ? 2.678 22.766 16.297 1 98.06 57 ARG B N 1
ATOM 1455 C CA . ARG B 1 57 ? 1.656 21.875 16.844 1 98.06 57 ARG B CA 1
ATOM 1456 C C . ARG B 1 57 ? 0.28 22.219 16.281 1 98.06 57 ARG B C 1
ATOM 1458 O O . ARG B 1 57 ? -0.669 22.422 17.047 1 98.06 57 ARG B O 1
ATOM 1465 N N . ILE B 1 58 ? 0.16 22.266 15.031 1 98.62 58 ILE B N 1
ATOM 1466 C CA . ILE B 1 58 ? -1.079 22.516 14.305 1 98.62 58 ILE B CA 1
ATOM 1467 C C . ILE B 1 58 ? -1.187 21.562 13.117 1 98.62 58 ILE B C 1
ATOM 1469 O O . ILE B 1 58 ? -0.173 21.172 12.531 1 98.62 58 ILE B O 1
ATOM 1473 N N . ILE B 1 59 ? -2.377 21.125 12.836 1 98.75 59 ILE B N 1
ATOM 1474 C CA . ILE B 1 59 ? -2.631 20.328 11.633 1 98.75 59 ILE B CA 1
ATOM 1475 C C . ILE B 1 59 ? -3.186 21.234 10.531 1 98.75 59 ILE B C 1
ATOM 1477 O O . ILE B 1 59 ? -4.219 21.875 10.711 1 98.75 59 ILE B O 1
ATOM 1481 N N . VAL B 1 60 ? -2.494 21.359 9.453 1 98.88 60 VAL B N 1
ATOM 1482 C CA . VAL B 1 60 ? -2.955 22.109 8.289 1 98.88 60 VAL B CA 1
ATOM 1483 C C . VAL B 1 60 ? -3.467 21.156 7.219 1 98.88 60 VAL B C 1
ATOM 1485 O O . VAL B 1 60 ? -2.734 20.266 6.762 1 98.88 60 VAL B O 1
ATOM 1488 N N . CYS B 1 61 ? -4.723 21.25 6.844 1 98.88 61 CYS B N 1
ATOM 1489 C CA . CYS B 1 61 ? -5.336 20.484 5.773 1 98.88 61 CYS B CA 1
ATOM 1490 C C . CYS B 1 61 ? -5.641 21.359 4.566 1 98.88 61 CYS B C 1
ATOM 1492 O O . CYS B 1 61 ? -5.891 22.562 4.715 1 98.88 61 CYS B O 1
ATOM 1494 N N . ASN B 1 62 ? -5.551 20.797 3.469 1 98.88 62 ASN B N 1
ATOM 1495 C CA . ASN B 1 62 ? -5.852 21.484 2.215 1 98.88 62 ASN B CA 1
ATOM 1496 C C . ASN B 1 62 ? -6.184 20.484 1.104 1 98.88 62 ASN B C 1
ATOM 1498 O O . ASN B 1 62 ? -6.137 19.281 1.314 1 98.88 62 ASN B O 1
ATOM 1502 N N . SER B 1 63 ? -6.633 20.922 0.073 1 98.88 63 SER B N 1
ATOM 1503 C CA . SER B 1 63 ? -6.82 20.141 -1.146 1 98.88 63 SER B CA 1
ATOM 1504 C C . SER B 1 63 ? -6.047 20.75 -2.312 1 98.88 63 SER B C 1
ATOM 1506 O O . SER B 1 63 ? -5.637 21.906 -2.256 1 98.88 63 SER B O 1
ATOM 1508 N N . LYS B 1 64 ? -5.754 19.984 -3.244 1 98.88 64 LYS B N 1
ATOM 1509 C CA . LYS B 1 64 ? -5.098 20.391 -4.484 1 98.88 64 LYS B CA 1
ATOM 1510 C C . LYS B 1 64 ? -5.906 19.953 -5.703 1 98.88 64 LYS B C 1
ATOM 1512 O O . LYS B 1 64 ? -6.305 18.797 -5.809 1 98.88 64 LYS B O 1
ATOM 1517 N N . ASP B 1 65 ? -6.211 20.922 -6.473 1 98.69 65 ASP B N 1
ATOM 1518 C CA . ASP B 1 65 ? -6.961 20.688 -7.703 1 98.69 65 ASP B CA 1
ATOM 1519 C C . ASP B 1 65 ? -6.156 21.109 -8.93 1 98.69 65 ASP B C 1
ATOM 1521 O O . ASP B 1 65 ? -5.891 22.297 -9.117 1 98.69 65 ASP B O 1
ATOM 1525 N N . LYS B 1 66 ? -5.836 20.234 -9.758 1 98.12 66 LYS B N 1
ATOM 1526 C CA . LYS B 1 66 ? -5.023 20.516 -10.938 1 98.12 66 LYS B CA 1
ATOM 1527 C C . LYS B 1 66 ? -3.77 21.297 -10.57 1 98.12 66 LYS B C 1
ATOM 1529 O O . LYS B 1 66 ? -3.453 22.312 -11.211 1 98.12 66 LYS B O 1
ATOM 1534 N N . GLY B 1 67 ? -3.211 20.875 -9.484 1 98.5 67 GLY B N 1
ATOM 1535 C CA . GLY B 1 67 ? -1.936 21.438 -9.086 1 98.5 67 GLY B CA 1
ATOM 1536 C C . GLY B 1 67 ? -2.082 22.719 -8.273 1 98.5 67 GLY B C 1
ATOM 1537 O O . GLY B 1 67 ? -1.09 23.281 -7.816 1 98.5 67 GLY B O 1
ATOM 1538 N N . GLU B 1 68 ? -3.271 23.156 -8.055 1 98.69 68 GLU B N 1
ATOM 1539 C CA . GLU B 1 68 ? -3.504 24.406 -7.316 1 98.69 68 GLU B CA 1
ATOM 1540 C C . GLU B 1 68 ? -4.082 24.125 -5.934 1 98.69 68 GLU B C 1
ATOM 1542 O O . GLU B 1 68 ? -5.09 23.422 -5.805 1 98.69 68 GLU B O 1
ATOM 1547 N N . TRP B 1 69 ? -3.438 24.688 -5.047 1 98.81 69 TRP B N 1
ATOM 1548 C CA . TRP B 1 69 ? -3.898 24.531 -3.67 1 98.81 69 TRP B CA 1
ATOM 1549 C C . TRP B 1 69 ? -5.172 25.344 -3.436 1 98.81 69 TRP B C 1
ATOM 1551 O O . TRP B 1 69 ? -5.355 26.406 -4.02 1 98.81 69 TRP B O 1
ATOM 1561 N N . GLY B 1 70 ? -5.992 24.797 -2.594 1 98.69 70 GLY B N 1
ATOM 1562 C CA . GLY B 1 70 ? -7.184 25.5 -2.148 1 98.69 70 GLY B CA 1
ATOM 1563 C C . GLY B 1 70 ? -6.973 26.266 -0.856 1 98.69 70 GLY B C 1
ATOM 1564 O O . GLY B 1 70 ? -5.895 26.828 -0.625 1 98.69 70 GLY B O 1
ATOM 1565 N N . ALA B 1 71 ? -8.047 26.406 -0.085 1 98.5 71 ALA B N 1
ATOM 1566 C CA . ALA B 1 71 ? -8.016 27.094 1.21 1 98.5 71 ALA B CA 1
ATOM 1567 C C . ALA B 1 71 ? -7.562 26.141 2.314 1 98.5 71 ALA B C 1
ATOM 1569 O O . ALA B 1 71 ? -8.023 25 2.387 1 98.5 71 ALA B O 1
ATOM 1570 N N . GLU B 1 72 ? -6.727 26.625 3.08 1 98.69 72 GLU B N 1
ATOM 1571 C CA . GLU B 1 72 ? -6.27 25.828 4.215 1 98.69 72 GLU B CA 1
ATOM 1572 C C . GLU B 1 72 ? -7.355 25.719 5.281 1 98.69 72 GLU B C 1
ATOM 1574 O O . GLU B 1 72 ? -8.117 26.656 5.5 1 98.69 72 GLU B O 1
ATOM 1579 N N . GLN B 1 73 ? -7.484 24.594 5.879 1 98.75 73 GLN B N 1
ATOM 1580 C CA . GLN B 1 73 ? -8.18 24.344 7.141 1 98.75 73 GLN B CA 1
ATOM 1581 C C . GLN B 1 73 ? -7.195 23.984 8.25 1 98.75 73 GLN B C 1
ATOM 1583 O O . GLN B 1 73 ? -6.355 23.094 8.07 1 98.75 73 GLN B O 1
ATOM 1588 N N . ARG B 1 74 ? -7.211 24.625 9.336 1 98.62 74 ARG B N 1
ATOM 1589 C CA . ARG B 1 74 ? -6.262 24.438 10.43 1 98.62 74 ARG B CA 1
ATOM 1590 C C . ARG B 1 74 ? -6.965 23.906 11.68 1 98.62 74 ARG B C 1
ATOM 1592 O O . ARG B 1 74 ? -8.016 24.406 12.07 1 98.62 74 ARG B O 1
ATOM 1599 N N . GLU B 1 75 ? -6.387 22.859 12.18 1 97.94 75 GLU B N 1
ATOM 1600 C CA . GLU B 1 75 ? -6.898 22.203 13.375 1 97.94 75 GLU B CA 1
ATOM 1601 C C . GLU B 1 75 ? -5.91 22.312 14.531 1 97.94 75 GLU B C 1
ATOM 1603 O O . GLU B 1 75 ? -4.75 21.922 14.406 1 97.94 75 GLU B O 1
ATOM 1608 N N . SER B 1 76 ? -6.402 22.766 15.68 1 96.19 76 SER B N 1
ATOM 1609 C CA . SER B 1 76 ? -5.523 23 16.828 1 96.19 76 SER B CA 1
ATOM 1610 C C . SER B 1 76 ? -5.355 21.734 17.656 1 96.19 76 SER B C 1
ATOM 1612 O O . SER B 1 76 ? -4.398 21.625 18.422 1 96.19 76 SER B O 1
ATOM 1614 N N . ALA B 1 77 ? -6.301 20.891 17.562 1 95.25 77 ALA B N 1
ATOM 1615 C CA . ALA B 1 77 ? -6.113 19.609 18.234 1 95.25 77 ALA B CA 1
ATOM 1616 C C . ALA B 1 77 ? -4.953 18.828 17.609 1 95.25 77 ALA B C 1
ATOM 1618 O O . ALA B 1 77 ? -4.996 18.484 16.422 1 95.25 77 ALA B O 1
ATOM 1619 N N . PHE B 1 78 ? -3.922 18.625 18.375 1 97.75 78 PHE B N 1
ATOM 1620 C CA . PHE B 1 78 ? -2.68 18.047 17.875 1 97.75 78 PHE B CA 1
ATOM 1621 C C . PHE B 1 78 ? -2.246 16.875 18.75 1 97.75 78 PHE B C 1
ATOM 1623 O O . PHE B 1 78 ? -1.369 17.016 19.594 1 97.75 78 PHE B O 1
ATOM 1630 N N . PRO B 1 79 ? -2.709 15.727 18.484 1 97.81 79 PRO B N 1
ATOM 1631 C CA . PRO B 1 79 ? -2.488 14.578 19.359 1 97.81 79 PRO B CA 1
ATOM 1632 C C . PRO B 1 79 ? -1.196 13.828 19.047 1 97.81 79 PRO B C 1
ATOM 1634 O O . PRO B 1 79 ? -0.971 12.727 19.562 1 97.81 79 PRO B O 1
ATOM 1637 N N . PHE B 1 80 ? -0.252 14.344 18.281 1 98.19 80 PHE B N 1
ATOM 1638 C CA . PHE B 1 80 ? 0.932 13.648 17.797 1 98.19 80 PHE B CA 1
ATOM 1639 C C . PHE B 1 80 ? 2.143 13.961 18.672 1 98.19 80 PHE B C 1
ATOM 1641 O O . PHE B 1 80 ? 2.311 15.094 19.125 1 98.19 80 PHE B O 1
ATOM 1648 N N . GLN B 1 81 ? 2.844 12.969 18.906 1 97.88 81 GLN B N 1
ATOM 1649 C CA . GLN B 1 81 ? 4.082 13.07 19.672 1 97.88 81 GLN B CA 1
ATOM 1650 C C . GLN B 1 81 ? 5.258 12.492 18.906 1 97.88 81 GLN B C 1
ATOM 1652 O O . GLN B 1 81 ? 5.168 11.391 18.359 1 97.88 81 GLN B O 1
ATOM 1657 N N . GLU B 1 82 ? 6.355 13.234 18.891 1 98.12 82 GLU B N 1
ATOM 1658 C CA . GLU B 1 82 ? 7.57 12.766 18.234 1 98.12 82 GLU B CA 1
ATOM 1659 C C . GLU B 1 82 ? 8.047 11.445 18.828 1 98.12 82 GLU B C 1
ATOM 1661 O O . GLU B 1 82 ? 7.969 11.242 20.031 1 98.12 82 GLU B O 1
ATOM 1666 N N . GLY B 1 83 ? 8.508 10.578 17.938 1 98.31 83 GLY B N 1
ATOM 1667 C CA . GLY B 1 83 ? 9.117 9.336 18.391 1 98.31 83 GLY B CA 1
ATOM 1668 C C . GLY B 1 83 ? 8.102 8.281 18.766 1 98.31 83 GLY B C 1
ATOM 1669 O O . GLY B 1 83 ? 8.43 7.324 19.484 1 98.31 83 GLY B O 1
ATOM 1670 N N . THR B 1 84 ? 6.84 8.461 18.344 1 98.31 84 THR B N 1
ATOM 1671 C CA . THR B 1 84 ? 5.805 7.504 18.719 1 98.31 84 THR B CA 1
ATOM 1672 C C . THR B 1 84 ? 5.102 6.957 17.469 1 98.31 84 THR B C 1
ATOM 1674 O O . THR B 1 84 ? 5.25 7.5 16.375 1 98.31 84 THR B O 1
ATOM 1677 N N . ASN B 1 85 ? 4.422 5.848 17.625 1 97.88 85 ASN B N 1
ATOM 1678 C CA . ASN B 1 85 ? 3.508 5.32 16.625 1 97.88 85 ASN B CA 1
ATOM 1679 C C . ASN B 1 85 ? 2.117 5.934 16.75 1 97.88 85 ASN B C 1
ATOM 1681 O O . ASN B 1 85 ? 1.675 6.254 17.859 1 97.88 85 ASN B O 1
ATOM 1685 N N . VAL B 1 86 ? 1.441 6.055 15.633 1 97.75 86 VAL B N 1
ATOM 1686 C CA . VAL B 1 86 ? 0.091 6.605 15.633 1 97.75 86 VAL B CA 1
ATOM 1687 C C . VAL B 1 86 ? -0.763 5.883 14.594 1 97.75 86 VAL B C 1
ATOM 1689 O O . VAL B 1 86 ? -0.232 5.234 13.688 1 97.75 86 VAL B O 1
ATOM 1692 N N . GLU B 1 87 ? -2.002 5.941 14.773 1 98 87 GLU B N 1
ATOM 1693 C CA . GLU B 1 87 ? -2.98 5.457 13.805 1 98 87 GLU B CA 1
ATOM 1694 C C . GLU B 1 87 ? -3.988 6.547 13.445 1 98 87 GLU B C 1
ATOM 1696 O O . GLU B 1 87 ? -4.52 7.223 14.328 1 98 87 GLU B O 1
ATOM 1701 N N . ILE B 1 88 ? -4.258 6.809 12.164 1 98.12 88 ILE B N 1
ATOM 1702 C CA . ILE B 1 88 ? -5.195 7.789 11.617 1 98.12 88 ILE B CA 1
ATOM 1703 C C . ILE B 1 88 ? -6.242 7.086 10.758 1 98.12 88 ILE B C 1
ATOM 1705 O O . ILE B 1 88 ? -5.906 6.219 9.945 1 98.12 88 ILE B O 1
ATOM 1709 N N . PHE B 1 89 ? -7.5 7.402 10.969 1 98.44 89 PHE B N 1
ATOM 1710 C CA . PHE B 1 89 ? -8.578 6.859 10.148 1 98.44 89 PHE B CA 1
ATOM 1711 C C . PHE B 1 89 ? -9.266 7.969 9.359 1 98.44 89 PHE B C 1
ATOM 1713 O O . PHE B 1 89 ? -9.586 9.023 9.906 1 98.44 89 PHE B O 1
ATOM 1720 N N . ILE B 1 90 ? -9.492 7.711 8.117 1 98.38 90 ILE B N 1
ATOM 1721 C CA . ILE B 1 90 ? -10.141 8.664 7.227 1 98.38 90 ILE B CA 1
ATOM 1722 C C . ILE B 1 90 ? -11.344 8.008 6.555 1 98.38 90 ILE B C 1
ATOM 1724 O O . ILE B 1 90 ? -11.195 7.023 5.82 1 98.38 90 ILE B O 1
ATOM 1728 N N . THR B 1 91 ? -12.484 8.523 6.863 1 98 91 THR B N 1
ATOM 1729 C CA . THR B 1 91 ? -13.711 8.062 6.227 1 98 91 THR B CA 1
ATOM 1730 C C . THR B 1 91 ? -14.078 8.953 5.039 1 98 91 THR B C 1
ATOM 1732 O O . THR B 1 91 ? -14.18 10.172 5.184 1 98 91 THR B O 1
ATOM 1735 N N . HIS B 1 92 ? -14.266 8.258 3.902 1 97.62 92 HIS B N 1
ATOM 1736 C CA . HIS B 1 92 ? -14.57 8.961 2.66 1 97.62 92 HIS B CA 1
ATOM 1737 C C . HIS B 1 92 ? -16.078 9.008 2.418 1 97.62 92 HIS B C 1
ATOM 1739 O O . HIS B 1 92 ? -16.672 8.023 1.997 1 97.62 92 HIS B O 1
ATOM 1745 N N . ASP B 1 93 ? -16.656 10.141 2.65 1 94.12 93 ASP B N 1
ATOM 1746 C CA . ASP B 1 93 ? -18.047 10.383 2.305 1 94.12 93 ASP B CA 1
ATOM 1747 C C . ASP B 1 93 ? -18.172 11.297 1.088 1 94.12 93 ASP B C 1
ATOM 1749 O O . ASP B 1 93 ? -17.25 12.055 0.785 1 94.12 93 ASP B O 1
ATOM 1753 N N . PRO B 1 94 ? -19.312 11.273 0.384 1 92.06 94 PRO B N 1
ATOM 1754 C CA . PRO B 1 94 ? -19.453 12.07 -0.837 1 92.06 94 PRO B CA 1
ATOM 1755 C C . PRO B 1 94 ? -19.234 13.562 -0.602 1 92.06 94 PRO B C 1
ATOM 1757 O O . PRO B 1 94 ? -18.672 14.25 -1.46 1 92.06 94 PRO B O 1
ATOM 1760 N N . SER B 1 95 ? -19.516 14.086 0.574 1 96.25 95 SER B N 1
ATOM 1761 C CA . SER B 1 95 ? -19.453 15.523 0.778 1 96.25 95 SER B CA 1
ATOM 1762 C C . SER B 1 95 ? -18.219 15.922 1.572 1 96.25 95 SER B C 1
ATOM 1764 O O . SER B 1 95 ? -17.781 17.078 1.517 1 96.25 95 SER B O 1
ATOM 1766 N N . ASN B 1 96 ? -17.781 14.961 2.365 1 98.12 96 ASN B N 1
ATOM 1767 C CA . ASN B 1 96 ? -16.656 15.289 3.225 1 98.12 96 ASN B CA 1
ATOM 1768 C C . ASN B 1 96 ? -15.828 14.055 3.566 1 98.12 96 ASN B C 1
ATOM 1770 O O . ASN B 1 96 ? -16.234 12.93 3.264 1 98.12 96 ASN B O 1
ATOM 1774 N N . LEU B 1 97 ? -14.672 14.328 4.07 1 98.38 97 LEU B N 1
ATOM 1775 C CA . LEU B 1 97 ? -13.852 13.344 4.762 1 98.38 97 LEU B CA 1
ATOM 1776 C C . LEU B 1 97 ? -13.93 13.539 6.273 1 98.38 97 LEU B C 1
ATOM 1778 O O . LEU B 1 97 ? -13.891 14.672 6.758 1 98.38 97 LEU B O 1
ATOM 1782 N N . THR B 1 98 ? -14.125 12.461 6.953 1 98.38 98 THR B N 1
ATOM 1783 C CA . THR B 1 98 ? -14 12.492 8.406 1 98.38 98 THR B CA 1
ATOM 1784 C C . THR B 1 98 ? -12.656 11.898 8.844 1 98.38 98 THR B C 1
ATOM 1786 O O . THR B 1 98 ? -12.344 10.75 8.523 1 98.38 98 THR B O 1
ATOM 1789 N N . ILE B 1 99 ? -11.797 12.719 9.5 1 98.44 99 ILE B N 1
ATOM 1790 C CA . ILE B 1 99 ? -10.484 12.305 9.992 1 98.44 99 ILE B CA 1
ATOM 1791 C C . ILE B 1 99 ? -10.562 12.016 11.484 1 98.44 99 ILE B C 1
ATOM 1793 O O . ILE B 1 99 ? -10.875 12.898 12.281 1 98.44 99 ILE B O 1
ATOM 1797 N N . ALA B 1 100 ? -10.359 10.82 11.844 1 98.12 100 ALA B N 1
ATOM 1798 C CA . ALA B 1 100 ? -10.297 10.398 13.242 1 98.12 100 ALA B CA 1
ATOM 1799 C C . ALA B 1 100 ? -8.852 10.258 13.719 1 98.12 100 ALA B C 1
ATOM 1801 O O . ALA B 1 100 ? -8.07 9.523 13.117 1 98.12 100 ALA B O 1
ATOM 1802 N N . LEU B 1 101 ? -8.562 10.945 14.719 1 97.69 101 LEU B N 1
ATOM 1803 C CA . LEU B 1 101 ? -7.219 11.008 15.289 1 97.69 101 LEU B CA 1
ATOM 1804 C C . LEU B 1 101 ? -7.156 10.281 16.625 1 97.69 101 LEU B C 1
ATOM 1806 O O . LEU B 1 101 ? -8.188 9.852 17.156 1 97.69 101 LEU B O 1
ATOM 1810 N N . PRO B 1 102 ? -5.898 10.062 17.109 1 92.94 102 PRO B N 1
ATOM 1811 C CA . PRO B 1 102 ? -5.812 9.5 18.453 1 92.94 102 PRO B CA 1
ATOM 1812 C C . PRO B 1 102 ? -6.582 10.328 19.484 1 92.94 102 PRO B C 1
ATOM 1814 O O . PRO B 1 102 ? -6.93 11.484 19.219 1 92.94 102 PRO B O 1
ATOM 1817 N N . ASN B 1 103 ? -6.918 9.672 20.672 1 90.19 103 ASN B N 1
ATOM 1818 C CA . ASN B 1 103 ? -7.598 10.297 21.812 1 90.19 103 ASN B CA 1
ATOM 1819 C C . ASN B 1 103 ? -9.031 10.688 21.453 1 90.19 103 ASN B C 1
ATOM 1821 O O . ASN B 1 103 ? -9.539 11.695 21.938 1 90.19 103 ASN B O 1
ATOM 1825 N N . ASN B 1 104 ? -9.609 10.07 20.406 1 89.62 104 ASN B N 1
ATOM 1826 C CA . ASN B 1 104 ? -11.016 10.195 20.047 1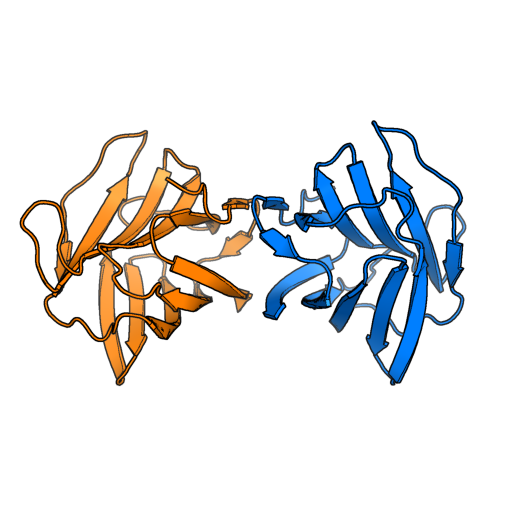 89.62 104 ASN B CA 1
ATOM 1827 C C . ASN B 1 104 ? -11.328 11.57 19.469 1 89.62 104 ASN B C 1
ATOM 1829 O O . ASN B 1 104 ? -12.453 12.055 19.578 1 89.62 104 ASN B O 1
ATOM 1833 N N . HIS B 1 105 ? -10.375 12.234 18.969 1 94.75 105 HIS B N 1
ATOM 1834 C CA . HIS B 1 105 ? -10.625 13.484 18.266 1 94.75 105 HIS B CA 1
ATOM 1835 C C . HIS B 1 105 ? -10.938 13.227 16.781 1 94.75 105 HIS B C 1
ATOM 1837 O O . HIS B 1 105 ? -10.328 12.359 16.156 1 94.75 105 HIS B O 1
ATOM 1843 N N . GLN B 1 106 ? -11.906 13.883 16.359 1 97.69 106 GLN B N 1
ATOM 1844 C CA . GLN B 1 106 ? -12.266 13.781 14.945 1 97.69 106 GLN B CA 1
ATOM 1845 C C . GLN B 1 106 ? -12.672 15.133 14.375 1 97.69 106 GLN B C 1
ATOM 1847 O O . GLN B 1 106 ? -13.164 15.992 15.109 1 97.69 106 GLN B O 1
ATOM 1852 N N . PHE B 1 107 ? -12.445 15.43 13.094 1 98.19 107 PHE B N 1
ATOM 1853 C CA . PHE B 1 107 ? -12.922 16.609 12.375 1 98.19 107 PHE B CA 1
ATOM 1854 C C . PHE B 1 107 ? -13.227 16.266 10.922 1 98.19 107 PHE B C 1
ATOM 1856 O O . PHE B 1 107 ? -12.891 15.18 10.445 1 98.19 107 PHE B O 1
ATOM 1863 N N . LYS B 1 108 ? -13.883 17.125 10.281 1 98.5 108 LYS B N 1
ATOM 1864 C CA . LYS B 1 108 ? -14.273 16.922 8.891 1 98.5 108 LYS B CA 1
ATOM 1865 C C . LYS B 1 108 ? -13.523 17.875 7.969 1 98.5 108 LYS B C 1
ATOM 1867 O O . LYS B 1 108 ? -13.156 18.984 8.375 1 98.5 108 LYS B O 1
ATOM 1872 N N . PHE B 1 109 ? -13.242 17.469 6.812 1 98.75 109 PHE B N 1
ATOM 1873 C CA . PHE B 1 109 ? -12.688 18.25 5.711 1 98.75 109 PHE B CA 1
ATOM 1874 C C . PHE B 1 109 ? -13.516 18.047 4.441 1 98.75 109 PHE B C 1
ATOM 1876 O O . PHE B 1 109 ? -13.852 16.922 4.078 1 98.75 109 PHE B O 1
ATOM 1883 N N . PRO B 1 110 ? -13.859 19.188 3.797 1 98.56 110 PRO B N 1
ATOM 1884 C CA . PRO B 1 110 ? -14.773 19.062 2.658 1 98.56 110 PRO B CA 1
ATOM 1885 C C . PRO B 1 110 ? -14.148 18.312 1.479 1 98.56 110 PRO B C 1
ATOM 1887 O O . PRO B 1 110 ? -12.961 18.484 1.199 1 98.56 110 PRO B O 1
ATOM 1890 N N . ASN B 1 111 ? -14.953 17.438 0.856 1 98.38 111 ASN B N 1
ATOM 1891 C CA . ASN B 1 111 ? -14.586 16.875 -0.438 1 98.38 111 ASN B CA 1
ATOM 1892 C C . ASN B 1 111 ? -14.711 17.906 -1.557 1 98.38 111 ASN B C 1
ATOM 1894 O O . ASN B 1 111 ? -15.617 17.812 -2.391 1 98.38 111 ASN B O 1
ATOM 1898 N N . ARG B 1 112 ? -13.711 18.734 -1.675 1 98.12 112 ARG B N 1
ATOM 1899 C CA . ARG B 1 112 ? -13.766 19.875 -2.578 1 98.12 112 ARG B CA 1
ATOM 1900 C C . ARG B 1 112 ? -13.656 19.438 -4.031 1 98.12 112 ARG B C 1
ATOM 1902 O O . ARG B 1 112 ? -14.156 20.109 -4.934 1 98.12 112 ARG B O 1
ATOM 1909 N N . LEU B 1 113 ? -13.094 18.297 -4.219 1 97.69 113 LEU B N 1
ATOM 1910 C CA . LEU B 1 113 ? -12.898 17.812 -5.582 1 97.69 113 LEU B CA 1
ATOM 1911 C C . LEU B 1 113 ? -14.109 17.031 -6.062 1 97.69 113 LEU B C 1
ATOM 1913 O O . LEU B 1 113 ? -14.219 16.719 -7.25 1 97.69 113 LEU B O 1
ATOM 1917 N N . GLY B 1 114 ? -14.922 16.719 -5.176 1 97.25 114 GLY B N 1
ATOM 1918 C CA . GLY B 1 114 ? -16.031 15.836 -5.523 1 97.25 114 GLY B CA 1
ATOM 1919 C C . GLY B 1 114 ? -15.57 14.461 -5.973 1 97.25 114 GLY B C 1
ATOM 1920 O O . GLY B 1 114 ? -16.172 13.859 -6.863 1 97.25 114 GLY B O 1
ATOM 1921 N N . LEU B 1 115 ? -14.539 14.031 -5.457 1 97.19 115 LEU B N 1
ATOM 1922 C CA . LEU B 1 115 ? -13.945 12.758 -5.863 1 97.19 115 LEU B CA 1
ATOM 1923 C C . LEU B 1 115 ? -14.727 11.586 -5.281 1 97.19 115 LEU B C 1
ATOM 1925 O O . LEU B 1 115 ? -15 11.562 -4.078 1 97.19 115 LEU B O 1
ATOM 1929 N N . GLN B 1 116 ? -15.094 10.609 -6.066 1 97.06 116 GLN B N 1
ATOM 1930 C CA . GLN B 1 116 ? -15.891 9.469 -5.621 1 97.06 116 GLN B CA 1
ATOM 1931 C C . GLN B 1 116 ? -15.008 8.281 -5.254 1 97.06 116 GLN B C 1
ATOM 1933 O O . GLN B 1 116 ? -15.445 7.371 -4.547 1 97.06 116 GLN B O 1
ATOM 1938 N N . VAL B 1 117 ? -13.82 8.258 -5.832 1 97.38 117 VAL B N 1
ATOM 1939 C CA . VAL B 1 117 ? -12.883 7.156 -5.605 1 97.38 117 VAL B CA 1
ATOM 1940 C C . VAL B 1 117 ? -11.508 7.711 -5.258 1 97.38 117 VAL B C 1
ATOM 1942 O O . VAL B 1 117 ? -11 8.609 -5.938 1 97.38 117 VAL B O 1
ATOM 1945 N N . ILE B 1 118 ? -10.914 7.273 -4.109 1 98.12 118 ILE B N 1
ATOM 1946 C CA . ILE B 1 118 ? -9.531 7.594 -3.764 1 98.12 118 ILE B CA 1
ATOM 1947 C C . ILE B 1 118 ? -8.594 6.555 -4.375 1 98.12 118 ILE B C 1
ATOM 1949 O O . ILE B 1 118 ? -8.703 5.359 -4.074 1 98.12 118 ILE B O 1
ATOM 1953 N N . ASP B 1 119 ? -7.66 7.047 -5.203 1 98 119 ASP B N 1
ATOM 1954 C CA . ASP B 1 119 ? -6.785 6.148 -5.953 1 98 119 ASP B CA 1
ATOM 1955 C C . ASP B 1 119 ? -5.32 6.379 -5.594 1 98 119 ASP B C 1
ATOM 1957 O O . ASP B 1 119 ? -4.434 5.699 -6.109 1 98 119 ASP B O 1
ATOM 1961 N N . PHE B 1 120 ? -5.062 7.246 -4.699 1 98.75 120 PHE B N 1
ATOM 1962 C CA . PHE B 1 120 ? -3.701 7.703 -4.457 1 98.75 120 PHE B CA 1
ATOM 1963 C C . PHE B 1 120 ? -3.486 8.008 -2.979 1 98.75 120 PHE B C 1
ATOM 1965 O O . PHE B 1 120 ? -4.34 8.625 -2.338 1 98.75 120 PHE B O 1
ATOM 1972 N N . LEU B 1 121 ? -2.373 7.543 -2.42 1 98.62 121 LEU B N 1
ATOM 1973 C CA . LEU B 1 121 ? -1.893 7.863 -1.08 1 98.62 121 LEU B CA 1
ATOM 1974 C C . LEU B 1 121 ? -0.373 7.988 -1.062 1 98.62 121 LEU B C 1
ATOM 1976 O O . LEU B 1 121 ? 0.329 7.16 -1.649 1 98.62 121 LEU B O 1
ATOM 1980 N N . ASN B 1 122 ? 0.146 9.008 -0.443 1 98.38 122 ASN B N 1
ATOM 1981 C CA . ASN B 1 122 ? 1.577 9.016 -0.158 1 98.38 122 ASN B CA 1
ATOM 1982 C C . ASN B 1 122 ? 1.883 9.719 1.164 1 98.38 122 ASN B C 1
ATOM 1984 O O . ASN B 1 122 ? 1.069 10.5 1.661 1 98.38 122 ASN B O 1
ATOM 1988 N N . ALA B 1 123 ? 2.943 9.398 1.708 1 98.38 123 ALA B N 1
ATOM 1989 C CA . ALA B 1 123 ? 3.477 10.031 2.912 1 98.38 123 ALA B CA 1
ATOM 1990 C C . ALA B 1 123 ? 4.746 10.82 2.602 1 98.38 123 ALA B C 1
ATOM 1992 O O . ALA B 1 123 ? 5.547 10.406 1.76 1 98.38 123 ALA B O 1
ATOM 1993 N N . GLU B 1 124 ? 4.902 11.914 3.256 1 97.75 124 GLU B N 1
ATOM 1994 C CA . GLU B 1 124 ? 6.098 12.75 3.174 1 97.75 124 GLU B CA 1
ATOM 1995 C C . GLU B 1 124 ? 6.559 13.188 4.559 1 97.75 124 GLU B C 1
ATOM 1997 O O . GLU B 1 124 ? 5.777 13.18 5.512 1 97.75 124 GLU B O 1
ATOM 2002 N N . GLY B 1 125 ? 7.852 13.547 4.605 1 97.69 125 GLY B N 1
ATOM 2003 C CA . GLY B 1 125 ? 8.383 14.094 5.84 1 97.69 125 GLY B CA 1
ATOM 2004 C C . GLY B 1 125 ? 8.734 13.031 6.867 1 97.69 125 GLY B C 1
ATOM 2005 O O . GLY B 1 125 ? 9.258 11.977 6.516 1 97.69 125 GLY B O 1
ATOM 2006 N N . ASP B 1 126 ? 8.539 13.305 8.125 1 98.06 126 ASP B N 1
ATOM 2007 C CA . ASP B 1 126 ? 9.062 12.539 9.25 1 98.06 126 ASP B CA 1
ATOM 2008 C C . ASP B 1 126 ? 8.055 11.484 9.711 1 98.06 126 ASP B C 1
ATOM 2010 O O . ASP B 1 126 ? 7.746 11.391 10.898 1 98.06 126 ASP B O 1
ATOM 2014 N N . PHE B 1 127 ? 7.605 10.758 8.812 1 97.75 127 PHE B N 1
ATOM 2015 C CA . PHE B 1 127 ? 6.59 9.742 9.055 1 97.75 127 PHE B CA 1
ATOM 2016 C C . PHE B 1 127 ? 6.855 8.5 8.211 1 97.75 127 PHE B C 1
ATOM 2018 O O . PHE B 1 127 ? 7.066 8.602 7 1 97.75 127 PHE B O 1
ATOM 2025 N N . THR B 1 128 ? 6.93 7.352 8.773 1 97.44 128 THR B N 1
ATOM 2026 C CA . THR B 1 128 ? 7.078 6.074 8.086 1 97.44 128 THR B CA 1
ATOM 2027 C C . THR B 1 128 ? 5.82 5.223 8.242 1 97.44 128 THR B C 1
ATOM 2029 O O . THR B 1 128 ? 5.434 4.879 9.359 1 97.44 128 THR B O 1
ATOM 2032 N N . ILE B 1 129 ? 5.168 4.906 7.145 1 98.19 129 ILE B N 1
ATOM 2033 C CA . ILE B 1 129 ? 3.961 4.086 7.176 1 98.19 129 ILE B CA 1
ATOM 2034 C C . ILE B 1 129 ? 4.316 2.656 7.578 1 98.19 129 ILE B C 1
ATOM 2036 O O . ILE B 1 129 ? 5.266 2.074 7.047 1 98.19 129 ILE B O 1
ATOM 2040 N N . LYS B 1 130 ? 3.545 2.158 8.516 1 98.06 130 LYS B N 1
ATOM 2041 C CA . LYS B 1 130 ? 3.715 0.788 8.984 1 98.06 130 LYS B CA 1
ATOM 2042 C C . LYS B 1 130 ? 2.57 -0.103 8.516 1 98.06 130 LYS B C 1
ATOM 2044 O O . LYS B 1 130 ? 2.734 -1.317 8.383 1 98.06 130 LYS B O 1
ATOM 2049 N N . SER B 1 131 ? 1.394 0.495 8.273 1 98.31 131 SER B N 1
ATOM 2050 C CA . SER B 1 131 ? 0.285 -0.292 7.742 1 98.31 131 SER B CA 1
ATOM 2051 C C . SER B 1 131 ? -0.767 0.602 7.094 1 98.31 131 SER B C 1
ATOM 2053 O O . SER B 1 131 ? -0.916 1.767 7.469 1 98.31 131 SER B O 1
ATOM 2055 N N . ILE B 1 132 ? -1.411 0.071 6.156 1 98.75 132 ILE B N 1
ATOM 2056 C CA . ILE B 1 132 ? -2.576 0.666 5.512 1 98.75 132 ILE B CA 1
ATOM 2057 C C . ILE B 1 132 ? -3.742 -0.32 5.543 1 98.75 132 ILE B C 1
ATOM 2059 O O . ILE B 1 132 ? -3.566 -1.509 5.266 1 98.75 132 ILE B O 1
ATOM 2063 N N . GLN B 1 133 ? -4.887 0.161 5.906 1 98.62 133 GLN B N 1
ATOM 2064 C CA . GLN B 1 133 ? -6.121 -0.612 5.895 1 98.62 133 GLN B CA 1
ATOM 2065 C C . GLN B 1 133 ? -7.184 0.06 5.031 1 98.62 133 GLN B C 1
ATOM 2067 O O . GLN B 1 133 ? -7.449 1.254 5.18 1 98.62 133 GLN B O 1
ATOM 2072 N N . LEU B 1 134 ? -7.734 -0.745 4.109 1 97.56 134 LEU B N 1
ATOM 2073 C CA . LEU B 1 134 ? -8.789 -0.275 3.221 1 97.56 134 LEU B CA 1
ATOM 2074 C C . LEU B 1 134 ? -10.109 -0.973 3.531 1 97.56 134 LEU B C 1
ATOM 2076 O O . LEU B 1 134 ? -10.227 -2.191 3.385 1 97.56 134 LEU B O 1
ATOM 2080 N N . GLU B 1 135 ? -10.992 -0.463 4.145 1 86.38 135 GLU B N 1
ATOM 2081 C CA . GLU B 1 135 ? -12.234 -1.103 4.566 1 86.38 135 GLU B CA 1
ATOM 2082 C C . GLU B 1 135 ? -13.445 -0.439 3.912 1 86.38 135 GLU B C 1
ATOM 2084 O O . GLU B 1 135 ? -13.406 0.747 3.578 1 86.38 135 GLU B O 1
#